Protein AF-A0A821N586-F1 (afdb_monomer)

Foldseek 3Di:
DPPVVVVVVVVVVVVVVVVVVPDDDDDDDDDPDPDPDDDDDPVVVVVVVVVVPPPVCAAPPDDLDDPVRSCLVCVLLVHRPDHDHDQDDCVVQNQFQQSQCVRFAPPDQDWDWDQDPVGWIWGKTFRDGADADQDKDFDAGQSIWIWTCGDPVPDHTDIGGLDNRSTSQWIHHSGWHTAGNVRPDTRHGD

Nearest PDB structures (foldseek):
  7u4t-assembly1_W  TM=7.627E-01  e=5.023E-04  Homo sapiens
  6r82-assembly1_A  TM=7.716E-01  e=2.692E-03  Drosophila melanogaster
  6r82-assembly2_B  TM=6.672E-01  e=3.422E-03  Drosophila melanogaster
  7fde-assembly1_P  TM=5.903E-01  e=3.766E-02  Saccharomyces cerevisiae S288C

Sequence (190 aa):
KDIKNLNEKLNQIQIDLNVHKSHAKMILPPIKMVIPPIKFNSQIQTSFEHDIHIEKEYFPNGTLLCHEHQIKLNEFYGKRNQKWRLAYKATRDGFSSTDFYRCCDSKGPTLTVIQSSSGHLFGGFSLTNWKSHDNWQWLTDKDAFLFTLINPHKILPTKYQINAKGQNAIGCKANMGPTFGLWDICVYSN

Solvent-accessible surface area (backbone atoms only — not comparable to full-atom values): 11397 Å² total; per-residue (Å²): 135,60,68,66,58,50,53,52,53,53,51,51,53,55,49,55,61,56,62,63,70,65,85,72,96,70,91,73,79,87,79,83,80,81,76,77,88,78,86,73,57,72,75,58,50,56,58,58,54,64,74,67,69,72,75,74,71,54,49,53,97,52,86,88,60,55,65,69,54,52,54,52,54,16,54,74,73,71,37,80,84,67,82,66,77,73,63,73,47,50,96,80,62,43,62,36,15,56,40,46,44,78,43,41,47,74,54,45,63,44,78,48,80,44,72,48,98,86,69,31,30,33,41,40,38,33,62,56,56,48,53,76,28,96,55,84,41,70,38,69,27,62,78,24,27,35,37,40,60,38,52,98,80,71,56,70,68,44,77,42,73,58,46,95,76,3,68,43,24,34,43,32,24,42,76,39,28,70,24,33,40,81,66,77,40,68,41,71,42,113

Organism: NCBI:txid392032

Mean predicted aligned error: 13.86 Å

InterPro domains:
  IPR006571 TLDc domain [PF07534] (66-182)
  IPR006571 TLDc domain [PS51886] (63-190)

Structure (mmCIF, N/CA/C/O backbone):
data_AF-A0A821N586-F1
#
_entry.id   AF-A0A821N586-F1
#
loop_
_atom_site.group_PDB
_atom_site.id
_atom_site.type_symbol
_atom_site.label_atom_id
_atom_site.label_alt_id
_atom_site.label_comp_id
_atom_site.label_asym_id
_atom_site.label_entity_id
_atom_site.label_seq_id
_atom_site.pdbx_PDB_ins_code
_atom_site.Cartn_x
_atom_site.Cartn_y
_atom_site.Cartn_z
_atom_site.occupancy
_atom_site.B_iso_or_equiv
_atom_site.auth_seq_id
_atom_site.auth_comp_id
_atom_site.auth_asym_id
_atom_site.auth_atom_id
_atom_site.pdbx_PDB_model_num
ATOM 1 N N . LYS A 1 1 ? -37.973 34.811 12.748 1.00 53.66 1 LYS A N 1
ATOM 2 C CA . LYS A 1 1 ? -37.050 35.802 13.363 1.00 53.66 1 LYS A CA 1
ATOM 3 C C . L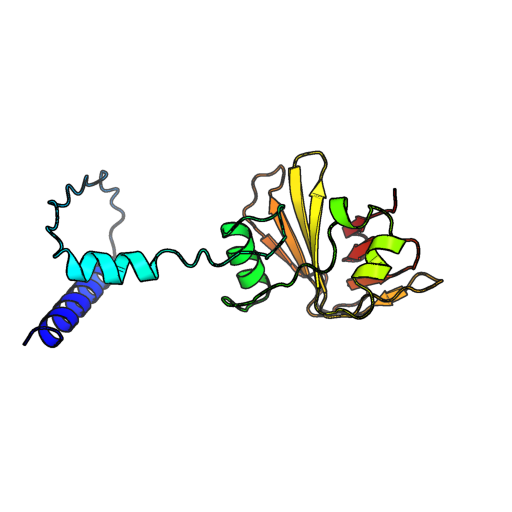YS A 1 1 ? -35.867 35.090 14.051 1.00 53.66 1 LYS A C 1
ATOM 5 O O . LYS A 1 1 ? -35.223 35.668 14.915 1.00 53.66 1 LYS A O 1
ATOM 10 N N . ASP A 1 2 ? -35.509 33.871 13.618 1.00 57.56 2 ASP A N 1
ATOM 11 C CA . ASP A 1 2 ? -34.922 32.885 14.546 1.00 57.56 2 ASP A CA 1
ATOM 12 C C . ASP A 1 2 ? -33.507 32.409 14.197 1.00 57.56 2 ASP A C 1
ATOM 14 O O . ASP A 1 2 ? -32.820 31.868 15.054 1.00 57.56 2 ASP A O 1
ATOM 18 N N . ILE A 1 3 ? -33.008 32.679 12.986 1.00 45.66 3 ILE A N 1
ATOM 19 C CA . ILE A 1 3 ? -31.631 32.303 12.603 1.00 45.66 3 ILE A CA 1
ATOM 20 C C . ILE A 1 3 ? -30.599 33.237 13.258 1.00 45.66 3 ILE A C 1
ATOM 22 O O . ILE A 1 3 ? -29.523 32.803 13.661 1.00 45.66 3 ILE A O 1
ATOM 26 N N . LYS A 1 4 ? -30.942 34.521 13.433 1.00 53.66 4 LYS A N 1
ATOM 27 C CA . LYS A 1 4 ? -30.046 35.511 14.051 1.00 53.66 4 LYS A CA 1
ATOM 28 C C . LYS A 1 4 ? -29.803 35.216 15.540 1.00 53.66 4 LYS A C 1
ATOM 30 O O . LYS A 1 4 ? -28.665 35.255 15.987 1.00 53.66 4 LYS A O 1
ATOM 35 N N . ASN A 1 5 ? -30.855 34.804 16.252 1.00 51.19 5 ASN A N 1
ATOM 36 C CA . ASN A 1 5 ? -30.803 34.424 17.668 1.00 51.19 5 ASN A CA 1
ATOM 37 C C . ASN A 1 5 ? -30.008 33.119 17.888 1.00 51.19 5 ASN A C 1
ATOM 39 O O . ASN A 1 5 ? -29.293 32.977 18.876 1.00 51.19 5 ASN A O 1
ATOM 43 N N . LEU A 1 6 ? -30.075 32.171 16.943 1.00 52.41 6 LEU A N 1
ATOM 44 C CA . LEU A 1 6 ? -29.292 30.935 17.021 1.00 52.41 6 LEU A CA 1
ATOM 45 C C . LEU A 1 6 ? -27.790 31.196 16.827 1.00 52.41 6 LEU A C 1
ATOM 47 O O . LEU A 1 6 ? -26.977 30.658 17.574 1.00 52.41 6 LEU A O 1
ATOM 51 N N . ASN A 1 7 ? -27.428 32.065 15.880 1.00 53.56 7 ASN A N 1
ATOM 52 C CA . ASN A 1 7 ? -26.030 32.436 15.648 1.00 53.56 7 ASN A CA 1
ATOM 53 C C . ASN A 1 7 ? -25.440 33.249 16.811 1.00 53.56 7 ASN A C 1
ATOM 55 O O . ASN A 1 7 ? -24.283 33.040 17.167 1.00 53.56 7 ASN A O 1
ATOM 59 N N . GLU A 1 8 ? -26.226 34.118 17.453 1.00 59.72 8 GLU A N 1
ATOM 60 C CA . GLU A 1 8 ? -25.801 34.816 18.676 1.00 59.72 8 GLU A CA 1
ATOM 61 C C . GLU A 1 8 ? -25.587 33.842 19.843 1.00 59.72 8 GLU A C 1
ATOM 63 O O . GLU A 1 8 ? -24.555 33.907 20.510 1.00 59.72 8 GLU A O 1
ATOM 68 N N . LYS A 1 9 ? -26.490 32.871 20.040 1.00 64.12 9 LYS A N 1
ATOM 69 C CA . LYS A 1 9 ? -26.330 31.838 21.078 1.00 64.12 9 LYS A CA 1
ATOM 70 C C . LYS A 1 9 ? -25.133 30.919 20.830 1.00 64.12 9 LYS A C 1
ATOM 72 O O . LYS A 1 9 ? -24.427 30.587 21.777 1.00 64.12 9 LYS A O 1
ATOM 77 N N . LEU A 1 10 ? -24.875 30.529 19.580 1.00 57.66 10 LEU A N 1
ATOM 78 C CA . LEU A 1 10 ? -23.713 29.704 19.227 1.00 57.66 10 LEU A CA 1
ATOM 79 C C . LEU A 1 10 ? -22.394 30.459 19.432 1.00 57.66 10 LEU A C 1
ATOM 81 O O . LEU A 1 10 ? -21.447 29.890 19.972 1.00 57.66 10 LEU A O 1
ATOM 85 N N . ASN A 1 11 ? -22.347 31.747 19.079 1.00 49.16 11 ASN A N 1
ATOM 86 C CA . ASN A 1 11 ? -21.169 32.576 19.326 1.00 49.16 11 ASN A CA 1
ATOM 87 C C . ASN A 1 11 ? -20.915 32.781 20.825 1.00 49.16 11 ASN A C 1
ATOM 89 O O . ASN A 1 11 ? -19.763 32.715 21.247 1.00 49.16 11 ASN A O 1
ATOM 93 N N . GLN A 1 12 ? -21.965 32.949 21.637 1.00 52.38 12 GLN A N 1
ATOM 94 C CA . GLN A 1 12 ? -21.822 33.067 23.090 1.00 52.38 12 GLN A CA 1
ATOM 95 C C . GLN A 1 12 ? -21.246 31.785 23.715 1.00 52.38 12 GLN A C 1
ATOM 97 O O . GLN A 1 12 ? -20.290 31.852 24.482 1.00 52.38 12 GLN A O 1
ATOM 102 N N . ILE A 1 13 ? -21.739 30.611 23.303 1.00 50.38 13 ILE A N 1
ATOM 103 C CA . ILE A 1 13 ? -21.221 29.309 23.760 1.00 50.38 13 ILE A CA 1
ATOM 104 C C . ILE A 1 13 ? -19.746 29.124 23.364 1.00 50.38 13 ILE A C 1
ATOM 106 O O . ILE A 1 13 ? -18.940 28.626 24.151 1.00 50.38 13 ILE A O 1
ATOM 110 N N . GLN A 1 14 ? -19.365 29.541 22.152 1.00 41.47 14 GLN A N 1
ATOM 111 C CA . GLN A 1 14 ? -17.984 29.438 21.675 1.00 41.47 14 GLN A CA 1
ATOM 112 C C . GLN A 1 14 ? -17.030 30.365 22.452 1.00 41.47 14 GLN A C 1
ATOM 114 O O . GLN A 1 14 ? -15.880 29.990 22.700 1.00 41.47 14 GLN A O 1
ATOM 119 N N . ILE A 1 15 ? -17.494 31.557 22.845 1.00 49.50 15 ILE A N 1
ATOM 120 C CA . ILE A 1 15 ? -16.740 32.499 23.684 1.00 49.50 15 ILE A CA 1
ATOM 121 C C . ILE A 1 15 ? -16.534 31.904 25.083 1.00 49.50 15 ILE A C 1
ATOM 123 O O . ILE A 1 15 ? -15.394 31.843 25.541 1.00 49.50 15 ILE A O 1
ATOM 127 N N . ASP A 1 16 ? -17.582 31.364 25.708 1.00 47.03 16 ASP A N 1
ATOM 128 C CA . ASP A 1 16 ? -17.505 30.783 27.056 1.00 47.03 16 ASP A CA 1
ATOM 129 C C . ASP A 1 16 ? -16.562 29.561 27.111 1.00 47.03 16 ASP A C 1
ATOM 131 O O . ASP A 1 16 ? -15.771 29.407 28.048 1.00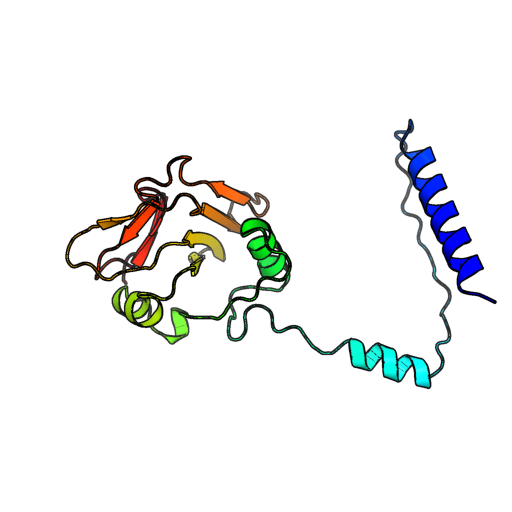 47.03 16 ASP A O 1
ATOM 135 N N . LEU A 1 17 ? -16.548 28.731 26.058 1.00 49.91 17 LEU A N 1
ATOM 136 C CA . LEU A 1 17 ? -15.609 27.608 25.914 1.00 49.91 17 LEU A CA 1
ATOM 137 C C . LEU A 1 17 ? -14.146 28.052 25.755 1.00 49.91 17 LEU A C 1
ATOM 139 O O . LEU A 1 17 ? -13.234 27.325 26.154 1.00 49.91 17 LEU A O 1
ATOM 143 N N . ASN A 1 18 ? -13.905 29.221 25.159 1.00 42.03 18 ASN A N 1
ATOM 144 C CA . ASN A 1 18 ? -12.558 29.761 24.985 1.00 42.03 18 ASN A CA 1
ATOM 145 C C . ASN A 1 18 ? -12.060 30.489 26.242 1.00 42.03 18 ASN A C 1
ATOM 147 O O . ASN A 1 18 ? -10.875 30.383 26.557 1.00 42.03 18 ASN A O 1
ATOM 151 N N . VAL A 1 19 ? -12.949 31.143 26.999 1.00 49.56 19 VAL A N 1
ATOM 152 C CA . VAL A 1 19 ? -12.622 31.744 28.306 1.00 49.56 19 VAL A CA 1
ATOM 153 C C . VAL A 1 19 ? -12.201 30.661 29.310 1.00 49.56 19 VAL A C 1
ATOM 155 O O . VAL A 1 19 ? -11.228 30.844 30.038 1.00 49.56 19 VAL A O 1
ATOM 158 N N . HIS A 1 20 ? -12.829 29.481 29.271 1.00 48.56 20 HIS A N 1
ATOM 159 C CA . HIS A 1 20 ? -12.487 28.360 30.156 1.00 48.56 20 HIS A CA 1
ATO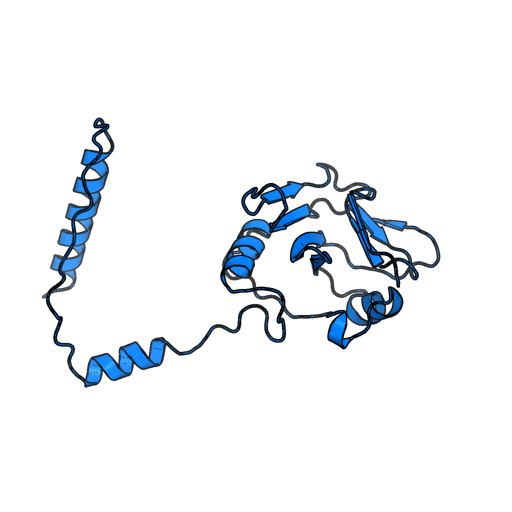M 160 C C . HIS A 1 20 ? -11.164 27.632 29.844 1.00 48.56 20 HIS A C 1
ATOM 162 O O . HIS A 1 20 ? -10.732 26.800 30.642 1.00 48.56 20 HIS A O 1
ATOM 168 N N . LYS A 1 21 ? -10.488 27.920 28.721 1.00 46.03 21 LYS A N 1
ATOM 169 C CA . LYS A 1 21 ? -9.206 27.269 28.370 1.00 46.03 21 LYS A CA 1
ATOM 170 C C . LYS A 1 21 ? -7.979 27.901 29.030 1.00 46.03 21 LYS A C 1
ATOM 172 O O . LYS A 1 21 ? -6.901 27.309 28.987 1.00 46.03 21 LYS A O 1
ATOM 177 N N . SER A 1 22 ? -8.129 29.059 29.667 1.00 45.16 22 SER A N 1
ATOM 178 C CA . SER A 1 22 ? -7.070 29.687 30.453 1.00 45.16 22 SER A CA 1
ATOM 179 C C . SER A 1 22 ? -7.284 29.357 31.931 1.00 45.16 22 SER A C 1
ATOM 181 O O . SER A 1 22 ?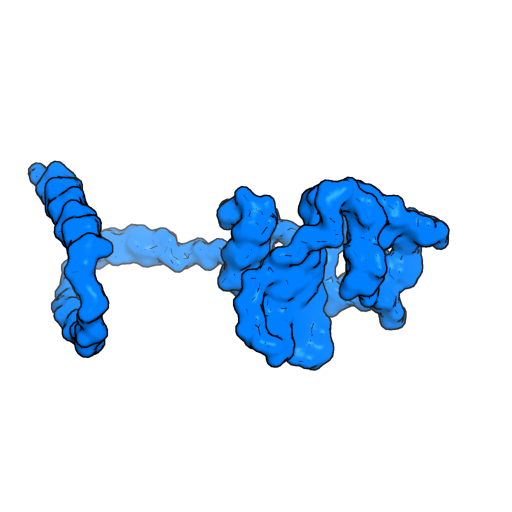 -8.115 29.967 32.589 1.00 45.16 22 SER A O 1
ATOM 183 N N . HIS A 1 23 ? -6.512 28.392 32.438 1.00 45.38 23 HIS A N 1
ATOM 184 C CA . HIS A 1 23 ? -6.379 28.039 33.860 1.00 45.38 23 HIS A CA 1
ATOM 185 C C . HIS A 1 23 ? -7.578 27.340 34.534 1.00 45.38 23 HIS A C 1
ATOM 187 O O . HIS A 1 23 ? -8.323 27.960 35.279 1.00 45.38 23 HIS A O 1
ATOM 193 N N . ALA A 1 24 ? -7.678 26.010 34.398 1.00 34.25 24 ALA A N 1
ATOM 194 C CA . ALA A 1 24 ? -8.125 25.125 35.488 1.00 34.25 24 ALA A CA 1
ATOM 195 C C . ALA A 1 24 ? -7.920 23.642 35.126 1.00 34.25 24 ALA A C 1
ATOM 197 O O . ALA A 1 24 ? -8.628 23.078 34.295 1.00 34.25 24 ALA A O 1
ATOM 198 N N . LYS A 1 25 ? -6.975 22.974 35.801 1.00 46.56 25 LYS A N 1
ATOM 199 C CA . LYS A 1 25 ? -7.020 21.516 35.989 1.00 46.56 25 LYS A CA 1
ATOM 200 C C . LYS A 1 25 ? -8.131 21.243 37.002 1.00 46.56 25 LYS A C 1
ATOM 202 O O . LYS A 1 25 ? -7.943 21.514 38.182 1.00 46.56 25 LYS A O 1
ATOM 207 N N . MET A 1 26 ? -9.263 20.703 36.562 1.00 31.84 26 MET A N 1
ATOM 208 C CA . MET A 1 26 ? -10.269 20.153 37.468 1.00 31.84 26 MET A CA 1
ATOM 209 C C . MET A 1 26 ? -10.957 18.967 36.795 1.00 31.84 26 MET A C 1
ATOM 211 O O . MET A 1 26 ? -11.587 19.105 35.750 1.00 31.84 26 MET A O 1
ATOM 215 N N . ILE A 1 27 ? -10.776 17.782 37.376 1.00 40.28 27 ILE A N 1
ATOM 216 C CA . ILE A 1 27 ? -11.489 16.567 36.984 1.00 40.28 27 ILE A CA 1
ATOM 217 C C . ILE A 1 27 ? -12.949 16.776 37.397 1.00 40.28 27 ILE A C 1
ATOM 219 O O . ILE A 1 27 ? -13.257 16.780 38.586 1.00 40.28 27 ILE A O 1
ATOM 223 N N . LEU A 1 28 ? -13.837 16.997 36.428 1.00 31.31 28 LEU A N 1
ATOM 224 C CA . LEU A 1 28 ? -15.281 17.000 36.660 1.00 31.31 28 LEU A CA 1
ATOM 225 C C . LEU A 1 28 ? -15.805 15.552 36.611 1.00 31.31 28 LEU A C 1
ATOM 227 O O . LEU A 1 28 ? -15.393 14.798 35.724 1.00 31.31 28 LEU A O 1
ATOM 231 N N . PRO A 1 29 ? -16.709 15.137 37.519 1.00 29.89 29 PRO A N 1
ATOM 232 C CA . PRO A 1 29 ? -17.393 13.854 37.394 1.00 29.89 29 PRO A CA 1
ATOM 233 C C . PRO A 1 29 ? -18.312 13.851 36.156 1.00 29.89 29 PRO A C 1
ATOM 235 O O . PRO A 1 29 ? -18.745 14.916 35.706 1.00 29.89 29 PRO A O 1
ATOM 238 N N . PRO A 1 30 ? -18.629 12.674 35.584 1.00 32.53 30 PRO A N 1
ATOM 239 C CA . PRO A 1 30 ? -19.419 12.583 34.362 1.00 32.53 30 PRO A CA 1
ATOM 240 C C . PRO A 1 30 ? -20.837 13.117 34.593 1.00 32.53 30 PRO A C 1
ATOM 242 O O . PRO A 1 30 ? -21.639 12.521 35.313 1.00 32.53 30 PRO A O 1
ATOM 245 N N . ILE A 1 31 ? -21.158 14.241 33.953 1.00 33.00 31 ILE A N 1
ATOM 246 C CA . ILE A 1 31 ? -22.518 14.774 33.891 1.00 33.00 31 ILE A CA 1
ATOM 247 C C . ILE A 1 31 ? -23.347 13.815 33.026 1.00 33.00 31 ILE A C 1
ATOM 249 O O . ILE A 1 31 ? -23.162 13.743 31.811 1.00 33.00 31 ILE A O 1
ATOM 253 N N . LYS A 1 32 ? -24.284 13.076 33.634 1.00 32.41 32 LYS A N 1
ATOM 254 C CA . LYS A 1 32 ? -25.358 12.407 32.886 1.00 32.41 32 LYS A CA 1
ATOM 255 C C . LYS A 1 32 ? -26.321 13.478 32.374 1.00 32.41 32 LYS A C 1
ATOM 257 O O . LYS A 1 32 ? -27.187 13.937 33.112 1.00 32.41 32 LYS A O 1
ATOM 262 N N . MET A 1 33 ? -26.177 13.878 31.113 1.00 33.81 33 MET A N 1
ATOM 263 C CA . MET A 1 33 ? -27.197 14.674 30.432 1.00 33.81 33 MET A CA 1
ATOM 264 C C . MET A 1 33 ? -28.400 13.783 30.112 1.00 33.81 33 MET A C 1
ATOM 266 O O . MET A 1 33 ? -28.346 12.961 29.200 1.00 33.81 33 MET A O 1
ATOM 270 N N . VAL A 1 34 ? -29.493 13.944 30.856 1.00 36.38 34 VAL A N 1
ATOM 271 C CA . VAL A 1 34 ? -30.807 13.439 30.441 1.00 36.38 34 VAL A CA 1
ATOM 272 C C . VAL A 1 34 ? -31.402 14.484 29.501 1.00 36.38 34 VAL A C 1
ATOM 274 O O . VAL A 1 34 ? -31.889 15.522 29.942 1.00 36.38 34 VAL A O 1
ATOM 277 N N . ILE A 1 35 ? -31.303 14.241 28.195 1.00 37.78 35 ILE A N 1
ATOM 278 C CA . ILE A 1 35 ? -31.927 15.090 27.174 1.00 37.78 35 ILE A CA 1
ATOM 279 C C . ILE A 1 35 ? -33.426 14.733 27.140 1.00 37.78 35 ILE A C 1
ATOM 281 O O . ILE A 1 35 ? -33.746 13.559 26.943 1.00 37.78 35 ILE A O 1
ATOM 285 N N . PRO A 1 36 ? -34.362 15.680 27.350 1.00 32.84 36 PRO A N 1
ATOM 286 C CA . PRO A 1 36 ? -35.791 15.394 27.238 1.00 32.84 36 PRO A CA 1
ATOM 287 C C . PRO A 1 36 ? -36.159 15.013 25.791 1.00 32.84 36 PRO A C 1
ATOM 289 O O . PRO A 1 36 ? -35.541 15.524 24.853 1.00 32.84 36 PRO A O 1
ATOM 292 N N . PRO A 1 37 ? -37.159 14.136 25.578 1.00 34.78 37 PRO A N 1
ATOM 293 C CA . PRO A 1 37 ? -37.526 13.679 24.244 1.00 34.78 37 PRO A CA 1
ATOM 294 C C . PRO A 1 37 ? -38.039 14.852 23.406 1.00 34.78 37 PRO A C 1
ATOM 296 O O . PRO A 1 37 ? -39.096 15.427 23.677 1.00 34.78 37 PRO A O 1
ATOM 299 N N . ILE A 1 38 ? -37.278 15.205 22.374 1.00 43.84 38 ILE A N 1
ATOM 300 C CA . ILE A 1 38 ? -37.685 16.189 21.376 1.00 43.84 38 ILE A CA 1
ATOM 301 C C . ILE A 1 38 ? -38.777 15.528 20.529 1.00 43.84 38 ILE A C 1
ATOM 303 O O . ILE A 1 38 ? -38.514 14.566 19.810 1.00 43.84 38 ILE A O 1
ATOM 307 N N . LYS A 1 39 ? -40.019 16.017 20.617 1.00 43.97 39 LYS A N 1
ATOM 308 C CA . LYS A 1 39 ? -41.091 15.596 19.706 1.00 43.97 39 LYS A CA 1
ATOM 309 C C . LYS A 1 39 ? -40.838 16.225 18.336 1.00 43.97 39 LYS A C 1
ATOM 311 O O . LYS A 1 39 ? -41.124 17.404 18.138 1.00 43.97 39 LYS A O 1
ATOM 316 N N . PHE A 1 40 ? -40.280 15.449 17.413 1.00 42.25 40 PHE A N 1
ATOM 317 C CA . PHE A 1 40 ? -40.120 15.858 16.021 1.00 42.25 40 PHE A CA 1
ATOM 318 C C . PHE A 1 40 ? -41.427 15.668 15.243 1.00 42.25 40 PHE A C 1
ATOM 320 O O . PHE A 1 40 ? -42.159 14.701 15.437 1.00 42.25 40 PHE A O 1
ATOM 327 N N . ASN A 1 41 ? -41.728 16.635 14.377 1.00 44.66 41 ASN A N 1
ATOM 328 C CA . ASN A 1 41 ? -42.853 16.578 13.450 1.00 44.66 41 ASN A CA 1
ATOM 329 C C . ASN A 1 41 ? -42.579 15.504 12.379 1.00 44.66 41 ASN A C 1
ATOM 331 O O . ASN A 1 41 ? -41.486 15.483 11.807 1.00 44.66 41 ASN A O 1
ATOM 335 N N . SER A 1 42 ? -43.560 14.648 12.080 1.00 51.38 42 SER A N 1
ATOM 336 C CA . SER A 1 42 ? -43.400 13.464 11.217 1.00 51.38 42 SER A CA 1
ATOM 337 C C . SER A 1 42 ? -42.936 13.788 9.792 1.00 51.38 42 SER A C 1
ATOM 339 O O . SER A 1 42 ? -42.243 12.985 9.179 1.00 51.38 42 SER A O 1
ATOM 341 N N . GLN A 1 43 ? -43.235 14.989 9.285 1.00 46.00 43 GLN A N 1
ATOM 342 C CA . GLN A 1 43 ? -42.774 15.450 7.967 1.00 46.00 43 GLN A CA 1
ATOM 343 C C . GLN A 1 43 ? -41.286 15.840 7.935 1.00 46.00 43 GLN A C 1
ATOM 345 O O . GLN A 1 43 ? -40.628 15.678 6.911 1.00 46.00 43 GLN A O 1
ATOM 350 N N . ILE A 1 44 ? -40.739 16.332 9.053 1.00 46.12 44 ILE A N 1
ATOM 351 C CA . ILE A 1 44 ? -39.307 16.665 9.165 1.00 46.12 44 ILE A CA 1
ATOM 352 C C . ILE A 1 44 ? -38.499 15.395 9.446 1.00 46.12 44 ILE A C 1
ATOM 354 O O . ILE A 1 44 ? -37.369 15.265 8.977 1.00 46.12 44 ILE A O 1
ATOM 358 N N . GLN A 1 45 ? -39.101 14.428 10.144 1.00 44.56 45 GLN A N 1
ATOM 359 C CA . GLN A 1 45 ? -38.511 13.115 10.376 1.00 44.56 45 GLN A CA 1
ATOM 360 C C . GLN A 1 45 ? -38.272 12.364 9.056 1.00 44.56 45 GLN A C 1
ATOM 362 O O . GLN A 1 45 ? -37.176 11.862 8.840 1.00 44.56 45 GLN A O 1
ATOM 367 N N . THR A 1 46 ? -39.215 12.412 8.108 1.00 41.53 46 THR A N 1
ATOM 368 C CA . THR A 1 46 ? -39.032 11.793 6.784 1.00 41.53 46 THR A CA 1
ATOM 369 C C . THR A 1 46 ? -37.940 12.443 5.935 1.00 41.53 46 THR A C 1
ATOM 371 O O . THR A 1 46 ? -37.282 11.735 5.177 1.00 41.53 46 THR A O 1
ATOM 374 N N . SER A 1 47 ? -37.711 13.758 6.060 1.00 43.34 47 SER A N 1
ATOM 375 C CA . SER A 1 47 ? -36.630 14.443 5.331 1.00 43.34 47 SER A CA 1
ATOM 376 C C . SER A 1 47 ? -35.257 14.252 5.977 1.00 43.34 47 SER A C 1
ATOM 378 O O . SER A 1 47 ? -34.264 14.190 5.267 1.00 43.34 47 SER A O 1
ATOM 380 N N . PHE A 1 48 ? -35.191 14.120 7.307 1.00 42.34 48 PHE A N 1
ATOM 381 C CA . PHE A 1 48 ? -33.932 13.867 8.017 1.00 42.34 48 PHE A CA 1
ATOM 382 C C . PHE A 1 48 ? -33.514 12.392 7.972 1.00 42.34 48 PHE A C 1
ATOM 384 O O . PHE A 1 48 ? -32.323 12.107 7.935 1.00 42.34 48 PHE A O 1
ATOM 391 N N . GLU A 1 49 ? -34.463 11.453 7.937 1.00 41.41 49 GLU A N 1
ATOM 392 C CA . GLU A 1 49 ? -34.165 10.022 7.788 1.00 41.41 49 GLU A CA 1
ATOM 393 C C . GLU A 1 49 ? -33.818 9.649 6.334 1.00 41.41 49 GLU A C 1
ATOM 395 O O . GLU A 1 49 ? -33.001 8.754 6.121 1.00 41.41 49 GLU A O 1
ATOM 400 N N . HIS A 1 50 ? -34.333 10.372 5.325 1.00 38.84 50 HIS A N 1
ATOM 401 C CA . HIS A 1 50 ? -33.911 10.170 3.927 1.00 38.84 50 HIS A CA 1
ATOM 402 C C . HIS A 1 50 ? -32.469 10.615 3.648 1.00 38.84 50 HIS A C 1
ATOM 404 O O . HIS A 1 50 ? -31.829 10.060 2.756 1.00 38.84 50 HIS A O 1
ATOM 410 N N . ASP A 1 51 ? -31.923 11.538 4.442 1.00 40.25 51 ASP A N 1
ATOM 411 C CA . ASP A 1 51 ? -30.515 11.943 4.349 1.00 40.25 51 ASP A CA 1
ATOM 412 C C . ASP A 1 51 ? -29.563 11.007 5.136 1.00 40.25 51 ASP A C 1
ATOM 414 O O . ASP A 1 51 ? -28.348 11.222 5.142 1.00 40.25 51 ASP A O 1
ATOM 418 N N . ILE A 1 52 ? -30.076 9.939 5.774 1.00 44.00 52 ILE A N 1
ATOM 419 C CA . ILE A 1 52 ? -29.313 9.038 6.667 1.00 44.00 52 ILE A CA 1
ATOM 420 C C . ILE A 1 52 ? -29.004 7.651 6.061 1.00 44.00 52 ILE A C 1
ATOM 422 O O . ILE A 1 52 ? -28.237 6.891 6.650 1.00 44.00 52 ILE A O 1
ATOM 426 N N . HIS A 1 53 ? -29.466 7.316 4.851 1.00 36.53 53 HIS A N 1
ATOM 427 C CA . HIS A 1 53 ? -29.204 5.995 4.240 1.00 36.53 53 HIS A CA 1
ATOM 428 C C . HIS A 1 53 ? -28.617 6.019 2.824 1.00 36.53 53 HIS A C 1
ATOM 430 O O . HIS A 1 53 ? -28.833 5.105 2.033 1.00 36.53 53 HIS A O 1
ATOM 436 N N . ILE A 1 54 ? -27.749 6.987 2.527 1.00 41.91 54 ILE A N 1
ATOM 437 C CA . ILE A 1 54 ? -26.616 6.652 1.660 1.00 41.91 54 ILE A CA 1
ATOM 438 C C . ILE A 1 54 ? -25.514 6.196 2.605 1.00 41.91 54 ILE A C 1
ATOM 440 O O . ILE A 1 54 ? -24.701 7.013 3.043 1.00 41.91 54 ILE A O 1
ATOM 444 N N . GLU A 1 55 ? -25.485 4.903 2.951 1.00 49.09 55 GLU A N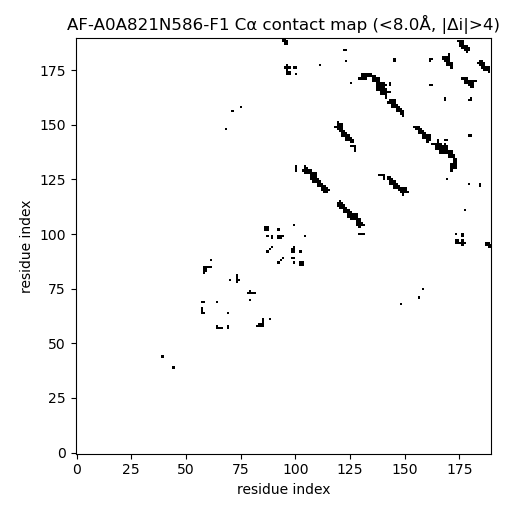 1
ATOM 445 C CA . GLU A 1 55 ? -24.219 4.310 3.379 1.00 49.09 55 GLU A CA 1
ATOM 446 C C . GLU A 1 55 ? -23.219 4.671 2.283 1.00 49.09 55 GLU A C 1
ATOM 448 O O . GLU A 1 55 ? -23.297 4.192 1.150 1.00 49.09 55 GLU A O 1
ATOM 453 N N . LYS A 1 56 ? -22.326 5.622 2.570 1.00 54.72 56 LYS A N 1
ATOM 454 C CA . LYS A 1 56 ? -21.189 5.864 1.696 1.00 54.72 56 LYS A CA 1
ATOM 455 C C . LYS A 1 56 ? -20.445 4.545 1.691 1.00 54.72 56 LYS A C 1
ATOM 457 O O . LYS A 1 56 ? -19.801 4.228 2.678 1.00 54.72 56 LYS A O 1
ATOM 462 N N . GLU A 1 57 ? -20.562 3.784 0.611 1.00 67.88 57 GLU A N 1
ATOM 463 C CA . GLU A 1 57 ? -19.820 2.543 0.462 1.00 67.88 57 GLU A CA 1
ATOM 464 C C . GLU A 1 57 ? -18.325 2.888 0.577 1.00 67.88 57 GLU A C 1
ATOM 466 O O . GLU A 1 57 ? -17.739 3.561 -0.281 1.00 67.88 57 GLU A O 1
ATOM 471 N N . TYR A 1 58 ? -17.737 2.544 1.722 1.00 76.62 58 TYR A N 1
ATOM 472 C CA . TYR A 1 58 ? -16.340 2.809 2.030 1.00 76.62 58 TYR A CA 1
ATOM 473 C C . TYR A 1 58 ? -15.522 1.679 1.418 1.00 76.62 58 TYR A C 1
ATOM 475 O O . TYR A 1 58 ? -15.788 0.517 1.699 1.00 76.62 58 TYR A O 1
ATOM 483 N N . PHE A 1 59 ? -14.554 2.017 0.564 1.00 83.94 59 PHE A N 1
ATOM 484 C CA . PHE A 1 59 ? -13.852 1.055 -0.296 1.00 83.94 59 PHE A CA 1
ATOM 485 C C . PHE A 1 59 ? -14.811 0.081 -1.005 1.00 83.94 59 PHE A C 1
ATOM 487 O O . PHE A 1 59 ? -14.864 -1.093 -0.640 1.00 83.94 59 PHE A O 1
ATOM 494 N N . PRO A 1 60 ? -15.541 0.526 -2.041 1.00 84.69 60 PRO A N 1
ATOM 495 C CA . PRO A 1 60 ? -16.550 -0.306 -2.682 1.00 84.69 60 PRO A CA 1
ATOM 496 C C . PRO A 1 60 ? -15.970 -1.636 -3.174 1.00 84.69 60 PRO A C 1
ATOM 498 O O . PRO A 1 60 ? -14.894 -1.667 -3.784 1.00 84.69 60 PRO A O 1
ATOM 501 N N . ASN A 1 61 ? -16.692 -2.730 -2.915 1.00 84.75 61 ASN A N 1
ATOM 502 C CA . ASN A 1 61 ? -16.273 -4.130 -3.128 1.00 84.75 61 ASN A CA 1
ATOM 503 C C . ASN A 1 61 ? -15.092 -4.631 -2.261 1.00 84.75 61 ASN A C 1
ATOM 505 O O . ASN A 1 61 ? -14.655 -5.783 -2.389 1.00 84.75 61 ASN A O 1
ATOM 509 N N . GLY A 1 62 ? -14.547 -3.790 -1.383 1.00 84.44 62 GLY A N 1
ATOM 510 C CA . GLY A 1 62 ? -13.546 -4.155 -0.389 1.00 84.44 62 GLY A CA 1
ATOM 511 C C . GLY A 1 62 ? -14.204 -4.744 0.857 1.00 84.44 62 GLY A C 1
ATOM 512 O O . GLY A 1 62 ? -15.205 -4.237 1.336 1.00 84.44 62 GLY A O 1
ATOM 513 N N . THR A 1 63 ? -13.632 -5.818 1.404 1.00 89.38 63 THR A N 1
ATOM 514 C CA . THR A 1 63 ? -14.143 -6.448 2.644 1.00 89.38 63 THR A CA 1
ATO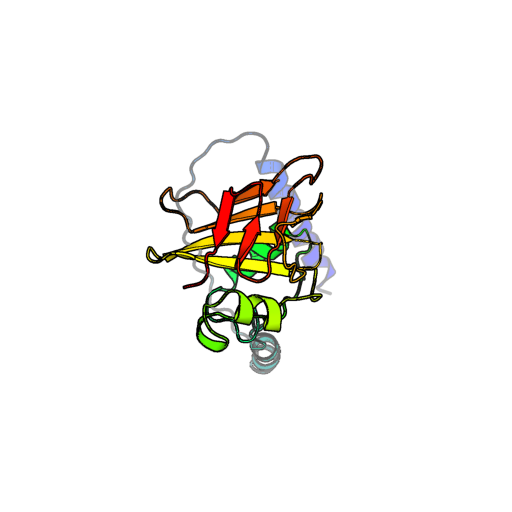M 515 C C . THR A 1 63 ? -13.143 -6.394 3.795 1.00 89.38 63 THR A C 1
ATOM 517 O O . THR A 1 63 ? -13.432 -6.883 4.878 1.00 89.38 63 THR A O 1
ATOM 520 N N . LEU A 1 64 ? -11.940 -5.865 3.553 1.00 93.00 64 LEU A N 1
ATOM 521 C CA . LEU A 1 64 ? -10.850 -5.865 4.531 1.00 93.00 64 LEU A CA 1
ATOM 522 C C . LEU A 1 64 ? -10.869 -4.629 5.442 1.00 93.00 64 LEU A C 1
ATOM 524 O O . LEU A 1 64 ? -10.376 -4.667 6.565 1.00 93.00 64 LEU A O 1
ATOM 528 N N . LEU A 1 65 ? -11.394 -3.512 4.939 1.00 93.38 65 LEU A N 1
ATOM 529 C CA . LEU A 1 65 ? -11.293 -2.203 5.572 1.00 93.38 65 LEU A CA 1
ATOM 530 C C . LEU A 1 65 ? -12.675 -1.712 5.992 1.00 93.38 65 LEU A C 1
ATOM 532 O O . LEU A 1 65 ? -13.633 -1.860 5.242 1.00 93.38 65 LEU A O 1
ATOM 536 N N . CYS A 1 66 ? -12.759 -1.090 7.166 1.00 91.69 66 CYS A N 1
ATOM 537 C CA . CYS A 1 66 ? -13.963 -0.428 7.649 1.00 91.69 66 CYS A CA 1
ATOM 538 C C . CYS A 1 66 ? -13.900 1.089 7.395 1.00 91.69 66 CYS A C 1
ATOM 540 O O . CYS A 1 66 ? -12.895 1.628 6.914 1.00 91.69 66 CYS A O 1
ATOM 542 N N . HIS A 1 67 ? -14.970 1.793 7.772 1.00 90.62 67 HIS A N 1
ATOM 543 C CA . HIS A 1 67 ? -15.066 3.246 7.650 1.00 90.62 67 HIS A CA 1
ATOM 544 C C . HIS A 1 67 ? -13.898 3.992 8.325 1.00 90.62 67 HIS A C 1
ATOM 546 O O . HIS A 1 67 ? -13.305 4.891 7.724 1.00 90.62 67 HIS A O 1
ATOM 552 N N . GLU A 1 68 ? -13.516 3.588 9.540 1.00 92.75 68 GLU A N 1
ATOM 553 C CA . GLU A 1 68 ? -12.433 4.225 10.304 1.00 92.75 68 GLU A CA 1
ATOM 554 C C . GLU A 1 68 ? -11.080 4.107 9.594 1.00 92.75 68 GLU A C 1
ATOM 556 O O . GLU A 1 68 ? -10.315 5.076 9.528 1.00 92.75 68 GLU A O 1
ATOM 561 N N . HIS A 1 69 ? -10.809 2.950 8.980 1.00 95.44 69 HIS A N 1
ATOM 562 C CA . HIS A 1 69 ? -9.616 2.761 8.161 1.00 95.44 69 HIS A CA 1
ATOM 563 C C . HIS A 1 69 ? -9.605 3.720 6.966 1.00 95.44 69 HIS A C 1
ATOM 565 O O . HIS A 1 69 ? -8.562 4.302 6.672 1.00 95.44 69 HIS A O 1
ATOM 571 N N . GLN A 1 70 ? -10.745 3.953 6.302 1.00 94.19 70 GLN A N 1
ATOM 572 C CA . GLN A 1 70 ? -10.808 4.917 5.198 1.00 94.19 70 GLN A CA 1
ATOM 573 C C . GLN A 1 70 ? -10.492 6.341 5.656 1.00 94.19 70 GLN A C 1
ATOM 575 O O . GLN A 1 70 ? -9.747 7.041 4.971 1.00 94.19 70 GLN A O 1
ATOM 580 N N . ILE A 1 71 ? -11.018 6.768 6.808 1.00 94.31 71 ILE A N 1
ATOM 581 C CA . ILE A 1 71 ? -10.714 8.093 7.367 1.00 94.31 71 ILE A CA 1
ATOM 582 C C . ILE A 1 71 ? -9.201 8.249 7.547 1.00 94.31 71 ILE A C 1
ATOM 584 O O . ILE A 1 71 ? -8.629 9.243 7.095 1.00 94.31 71 ILE A O 1
ATOM 588 N N . LYS A 1 72 ? -8.542 7.250 8.146 1.00 96.88 72 LYS A N 1
ATOM 589 C CA . LYS A 1 72 ? -7.099 7.299 8.410 1.00 96.88 72 LYS A CA 1
ATOM 590 C C . LYS A 1 72 ? -6.250 7.237 7.148 1.00 96.88 72 LYS A C 1
ATOM 592 O O . LYS A 1 72 ? -5.315 8.018 7.003 1.00 96.88 72 LYS A O 1
ATOM 597 N N . LEU A 1 73 ? -6.603 6.384 6.195 1.00 97.25 73 LEU A N 1
ATOM 598 C CA . LEU A 1 73 ? -5.891 6.299 4.919 1.00 97.25 73 LEU A CA 1
ATOM 599 C C . LEU A 1 73 ? -6.043 7.590 4.094 1.00 97.25 73 LEU A C 1
ATOM 601 O O . LEU A 1 73 ? -5.081 8.051 3.480 1.00 97.25 73 LEU A O 1
ATOM 605 N N . ASN A 1 74 ? -7.213 8.233 4.140 1.00 96.50 74 ASN A N 1
ATOM 606 C CA . ASN A 1 74 ? -7.442 9.538 3.515 1.00 96.50 74 ASN A CA 1
ATOM 607 C C . ASN A 1 74 ? -6.651 10.666 4.197 1.00 96.50 74 ASN A C 1
ATOM 609 O O . ASN A 1 74 ? -6.165 11.573 3.517 1.00 96.50 74 ASN A O 1
ATOM 613 N N . GLU A 1 75 ? -6.514 10.614 5.525 1.00 96.88 75 GLU A N 1
ATOM 614 C CA . GLU A 1 75 ? -5.654 11.513 6.304 1.00 96.88 75 GLU A CA 1
ATOM 615 C C . GLU A 1 75 ? -4.183 11.351 5.896 1.00 96.88 75 GLU A C 1
ATOM 617 O O . GLU A 1 75 ? -3.522 12.339 5.580 1.00 96.88 75 GLU A O 1
ATOM 622 N N . PHE A 1 76 ? -3.690 10.113 5.802 1.00 97.50 76 PHE A N 1
ATOM 623 C CA . PHE A 1 76 ? -2.317 9.810 5.383 1.00 97.50 76 PHE A CA 1
ATOM 624 C C . PHE A 1 76 ? -2.000 10.295 3.972 1.00 97.50 76 PHE A C 1
ATOM 626 O O . PHE A 1 76 ? -0.927 10.873 3.763 1.00 97.50 76 PHE A O 1
ATOM 633 N N . TYR A 1 77 ? -2.945 10.104 3.048 1.00 96.00 77 TYR A N 1
ATOM 634 C CA . TYR A 1 77 ? -2.879 10.590 1.671 1.00 96.00 77 TYR A CA 1
ATOM 635 C C . TYR A 1 77 ? -2.993 12.124 1.563 1.00 96.00 77 TYR A C 1
ATOM 637 O O . TYR A 1 77 ? -2.589 12.706 0.563 1.00 96.00 77 TYR A O 1
ATOM 645 N N . GLY A 1 78 ? -3.525 12.800 2.587 1.00 95.88 78 GLY A N 1
ATOM 646 C CA . GLY A 1 78 ? -3.663 14.259 2.616 1.00 95.88 78 GLY A CA 1
ATOM 647 C C . GLY A 1 78 ? -4.941 14.795 1.963 1.00 95.88 78 GLY A C 1
ATOM 648 O O . GLY A 1 78 ? -5.067 16.002 1.757 1.00 95.88 78 GLY A O 1
ATOM 649 N N . LYS A 1 79 ? -5.927 13.937 1.662 1.00 94.00 79 LYS A N 1
ATOM 650 C CA . LYS A 1 79 ? -7.211 14.348 1.070 1.00 94.00 79 LYS A CA 1
ATOM 651 C C . LYS A 1 79 ? -8.384 13.644 1.745 1.00 94.00 79 LYS A C 1
ATOM 653 O O . LYS A 1 79 ? -8.710 12.501 1.442 1.00 94.00 79 LYS A O 1
ATOM 658 N N . ARG A 1 80 ? -9.084 14.383 2.614 1.00 89.38 80 ARG A N 1
ATOM 659 C CA . ARG A 1 80 ? -10.194 13.882 3.456 1.00 89.38 80 ARG A CA 1
ATOM 660 C C . ARG A 1 80 ? -11.304 13.171 2.671 1.00 89.38 80 ARG A C 1
ATOM 662 O O . ARG A 1 80 ? -11.793 12.135 3.106 1.00 89.38 80 ARG A O 1
ATOM 669 N N . ASN A 1 81 ? -11.653 13.690 1.494 1.00 89.31 81 ASN A N 1
ATOM 670 C CA . ASN A 1 81 ? -12.716 13.151 0.635 1.00 89.31 81 ASN A CA 1
ATOM 671 C C . ASN A 1 81 ? -12.182 12.256 -0.498 1.00 89.31 81 ASN A C 1
ATOM 673 O O . ASN A 1 81 ? -12.810 12.159 -1.554 1.00 89.31 81 ASN A O 1
ATOM 677 N N . GLN A 1 82 ? -11.007 11.643 -0.323 1.00 93.00 82 GLN A N 1
ATOM 678 C CA . GLN A 1 82 ? -10.463 10.723 -1.315 1.00 93.00 82 GLN A CA 1
ATOM 679 C C . GLN A 1 82 ? -11.359 9.485 -1.455 1.00 93.00 82 GLN A C 1
ATOM 681 O O . GLN A 1 82 ? -11.831 8.918 -0.466 1.00 93.00 82 GLN A O 1
ATOM 686 N N . LYS A 1 83 ? -11.594 9.088 -2.708 1.00 91.50 83 LYS A N 1
ATOM 687 C CA . LYS A 1 83 ? -12.299 7.859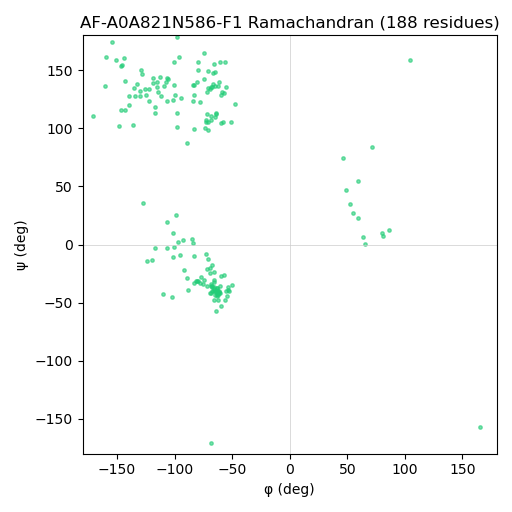 -3.070 1.00 91.50 83 LYS A CA 1
ATOM 688 C C . LYS A 1 83 ? -11.299 6.881 -3.668 1.00 91.50 83 LYS A C 1
ATOM 690 O O . LYS A 1 83 ? -10.479 7.264 -4.500 1.00 91.50 83 LYS A O 1
ATOM 695 N N . TRP A 1 84 ? -11.392 5.629 -3.257 1.00 92.12 84 TRP A N 1
ATOM 696 C CA . TRP A 1 84 ? -10.534 4.557 -3.740 1.00 92.12 84 TRP A CA 1
ATOM 697 C C . TRP A 1 84 ? -11.368 3.573 -4.547 1.00 92.12 84 TRP A C 1
ATOM 699 O O . TRP A 1 84 ? -12.527 3.321 -4.223 1.00 92.12 84 TRP A O 1
ATOM 709 N N . ARG A 1 85 ? -10.770 3.016 -5.598 1.00 92.94 85 ARG A N 1
ATOM 710 C CA . ARG A 1 85 ? -11.360 1.938 -6.391 1.00 92.94 85 ARG A CA 1
ATOM 711 C C . ARG A 1 85 ? -10.542 0.679 -6.154 1.00 92.94 85 ARG A C 1
ATOM 713 O O . ARG A 1 85 ? -9.327 0.709 -6.337 1.00 92.94 85 ARG A O 1
ATOM 720 N N . LEU A 1 86 ? -11.202 -0.417 -5.793 1.00 94.19 86 LEU A N 1
ATOM 721 C CA . LEU A 1 86 ? -10.543 -1.706 -5.626 1.00 94.19 86 LEU A CA 1
ATOM 722 C C . LEU A 1 86 ? -10.000 -2.205 -6.975 1.00 94.19 86 LEU A C 1
ATOM 724 O O . LEU A 1 86 ? -10.771 -2.573 -7.860 1.00 94.19 86 LEU A O 1
ATOM 728 N N . ALA A 1 87 ? -8.676 -2.213 -7.128 1.00 94.88 87 ALA A N 1
ATOM 729 C CA . ALA A 1 87 ? -8.010 -2.730 -8.325 1.00 94.88 87 ALA A CA 1
ATOM 730 C C . ALA A 1 87 ? -7.712 -4.235 -8.221 1.00 94.88 87 ALA A C 1
ATOM 732 O O . ALA A 1 87 ? -7.896 -4.958 -9.196 1.00 94.88 87 ALA A O 1
ATOM 733 N N . TYR A 1 88 ? -7.310 -4.694 -7.035 1.00 94.69 88 TYR A N 1
ATOM 734 C CA . TYR A 1 88 ? -6.864 -6.058 -6.758 1.00 94.69 88 TYR A CA 1
ATOM 735 C C . TYR A 1 88 ? -7.327 -6.507 -5.370 1.00 94.69 88 TYR A C 1
ATOM 737 O O . TYR A 1 88 ? -7.285 -5.725 -4.418 1.00 94.69 88 TYR A O 1
ATOM 745 N N . LYS A 1 89 ? -7.737 -7.770 -5.250 1.00 95.19 89 LYS A N 1
ATOM 746 C CA . LYS A 1 89 ? -8.019 -8.451 -3.985 1.00 95.19 89 LYS A CA 1
ATOM 747 C C . LYS A 1 89 ? -7.561 -9.897 -4.105 1.00 95.19 89 LYS A C 1
ATOM 749 O O . LYS A 1 89 ? -8.157 -10.650 -4.864 1.00 95.19 89 LYS A O 1
ATOM 754 N N . ALA A 1 90 ? -6.575 -10.304 -3.309 1.00 93.56 90 ALA A N 1
ATOM 755 C CA . ALA A 1 90 ? -5.957 -11.627 -3.434 1.00 93.56 90 ALA A CA 1
ATOM 756 C C . ALA A 1 90 ? -6.962 -12.797 -3.364 1.00 93.56 90 ALA A C 1
ATOM 758 O O . ALA A 1 90 ? -6.902 -13.727 -4.158 1.00 93.56 90 ALA A O 1
ATOM 759 N N . THR A 1 91 ? -7.969 -12.717 -2.486 1.00 93.44 91 THR A N 1
ATOM 760 C CA . THR A 1 91 ? -9.019 -13.749 -2.373 1.00 93.44 91 THR A CA 1
ATOM 761 C C . THR A 1 91 ? -10.002 -13.794 -3.547 1.00 93.44 91 THR A C 1
ATOM 763 O O . THR A 1 91 ? -10.775 -14.740 -3.644 1.00 93.44 91 THR A O 1
ATOM 766 N N . ARG A 1 92 ? -9.998 -12.782 -4.424 1.00 95.31 92 ARG A N 1
ATOM 767 C CA . ARG A 1 92 ? -10.796 -12.727 -5.660 1.00 95.31 92 ARG A CA 1
ATOM 768 C C . ARG A 1 92 ? -9.944 -13.035 -6.891 1.00 95.31 92 ARG A C 1
ATOM 770 O O . ARG A 1 92 ? -10.391 -13.762 -7.766 1.00 95.31 92 ARG A O 1
ATOM 777 N N . ASP A 1 93 ? -8.754 -12.444 -6.961 1.00 94.94 93 ASP A N 1
ATOM 778 C CA . ASP A 1 93 ? -7.928 -12.406 -8.172 1.00 94.94 93 ASP A CA 1
ATOM 779 C C . ASP A 1 93 ? -6.780 -13.425 -8.164 1.00 94.94 93 ASP A C 1
ATOM 781 O O . ASP A 1 93 ? -6.163 -13.620 -9.206 1.00 94.94 93 ASP A O 1
ATOM 785 N N . GLY A 1 94 ? -6.507 -14.065 -7.022 1.00 94.50 94 GLY A N 1
ATOM 786 C CA . GLY A 1 94 ? -5.369 -14.960 -6.807 1.00 94.50 94 GLY A CA 1
ATOM 787 C C . GLY A 1 94 ? -4.260 -14.311 -5.974 1.00 94.50 94 GLY A C 1
ATOM 788 O O . GLY A 1 94 ? -4.193 -13.092 -5.850 1.00 94.50 94 GLY A O 1
ATOM 789 N N . PHE A 1 95 ? -3.414 -15.138 -5.354 1.00 92.38 95 PHE A N 1
ATOM 790 C CA . PHE A 1 95 ? -2.344 -14.704 -4.441 1.00 92.38 95 PHE A CA 1
ATOM 791 C C . PHE A 1 95 ? -0.969 -14.592 -5.118 1.00 92.38 95 PHE A C 1
ATOM 793 O O . PHE A 1 95 ? 0.014 -14.290 -4.439 1.00 92.38 95 PHE A O 1
ATOM 800 N N . SER A 1 96 ? -0.871 -14.848 -6.427 1.00 92.44 96 SER A N 1
ATOM 801 C CA . SER A 1 96 ? 0.417 -14.801 -7.120 1.00 92.44 96 SER A CA 1
ATOM 802 C C . SER A 1 96 ? 0.843 -13.367 -7.448 1.00 92.44 96 SER A C 1
ATOM 804 O O . SER A 1 96 ? 0.023 -12.453 -7.585 1.00 92.44 96 SER A O 1
ATOM 806 N N . SER A 1 97 ? 2.146 -13.163 -7.640 1.00 91.06 97 SER A N 1
ATOM 807 C CA . SER A 1 97 ? 2.676 -11.886 -8.143 1.00 91.06 97 SER A CA 1
ATOM 808 C C . SER A 1 97 ? 2.129 -11.546 -9.534 1.00 91.06 97 SER A C 1
ATOM 810 O O . SER A 1 97 ? 1.818 -10.389 -9.814 1.00 91.06 97 SER A O 1
ATOM 812 N N . THR A 1 98 ? 1.919 -12.552 -10.386 1.00 92.19 98 THR A N 1
ATOM 813 C CA . THR A 1 98 ? 1.309 -12.383 -11.711 1.00 92.19 98 THR A CA 1
ATOM 814 C C . THR A 1 98 ? -0.129 -11.873 -11.625 1.00 92.19 98 THR A C 1
ATOM 816 O O . THR A 1 98 ? -0.506 -10.993 -12.399 1.00 92.19 98 THR A O 1
ATOM 819 N N . ASP A 1 99 ? -0.923 -12.361 -10.666 1.00 93.44 99 ASP A N 1
ATOM 820 C CA . ASP A 1 99 ? -2.283 -11.862 -10.432 1.00 93.44 99 ASP A CA 1
ATOM 821 C C . ASP A 1 99 ? -2.266 -10.394 -9.999 1.00 93.44 99 ASP A C 1
ATOM 823 O O . ASP A 1 99 ? -3.040 -9.581 -10.515 1.00 93.44 99 ASP A O 1
ATOM 827 N N . PHE A 1 100 ? -1.331 -10.030 -9.114 1.00 92.75 100 PHE A N 1
ATOM 828 C CA . PHE A 1 100 ? -1.138 -8.644 -8.704 1.00 92.75 100 PHE A CA 1
ATOM 829 C C . PHE A 1 100 ? -0.802 -7.740 -9.897 1.00 92.75 100 PHE A C 1
ATOM 831 O O . PHE A 1 100 ? -1.504 -6.751 -10.108 1.00 92.75 100 PHE A O 1
ATOM 838 N N . TYR A 1 101 ? 0.211 -8.062 -10.713 1.00 91.38 101 TYR A N 1
ATOM 839 C CA . TYR A 1 101 ? 0.570 -7.211 -11.858 1.00 91.38 101 TYR A CA 1
ATOM 840 C C . TYR A 1 101 ? -0.534 -7.161 -12.912 1.00 91.38 101 TYR A C 1
ATOM 842 O O . TYR A 1 101 ? -0.851 -6.073 -13.388 1.00 91.38 101 TYR A O 1
ATOM 850 N N . ARG A 1 102 ? -1.212 -8.278 -13.210 1.00 93.69 102 ARG A N 1
ATOM 851 C CA . ARG A 1 102 ? -2.386 -8.280 -14.102 1.00 93.69 102 ARG A CA 1
ATOM 852 C C . ARG A 1 102 ? -3.443 -7.270 -13.641 1.00 93.69 102 ARG A C 1
ATOM 854 O O . ARG A 1 102 ? -4.095 -6.617 -14.458 1.00 93.69 102 ARG A O 1
ATOM 861 N N . CYS A 1 103 ? -3.612 -7.123 -12.329 1.00 92.44 103 CYS A N 1
ATOM 862 C CA . CYS A 1 103 ? -4.599 -6.230 -11.741 1.00 92.44 103 CYS A CA 1
ATOM 863 C C . CYS A 1 103 ? -4.090 -4.812 -11.441 1.00 92.44 103 CYS A C 1
ATOM 865 O O . CYS A 1 103 ? -4.931 -3.918 -11.363 1.00 92.44 103 CYS A O 1
ATOM 867 N N . CYS A 1 104 ? -2.788 -4.569 -11.288 1.00 91.50 104 CYS A N 1
ATOM 868 C CA . CYS A 1 104 ? -2.242 -3.304 -10.770 1.00 91.50 104 CYS A CA 1
ATOM 869 C C . CYS A 1 104 ? -1.230 -2.603 -11.691 1.00 91.50 104 CYS A C 1
ATOM 871 O O . CYS A 1 104 ? -0.948 -1.426 -11.452 1.00 91.50 104 CYS A O 1
ATOM 873 N N . ASP A 1 105 ? -0.698 -3.274 -12.718 1.00 89.56 105 ASP A N 1
ATOM 874 C CA . ASP A 1 105 ? 0.274 -2.677 -13.645 1.00 89.56 105 ASP A CA 1
ATOM 875 C C . ASP A 1 105 ? -0.308 -1.412 -14.293 1.00 89.56 105 ASP A C 1
ATOM 877 O O . ASP A 1 105 ? -1.448 -1.400 -14.767 1.00 89.56 105 ASP A O 1
ATOM 881 N N . SER A 1 106 ? 0.471 -0.327 -14.263 1.00 87.69 106 SER A N 1
ATOM 882 C CA . SER A 1 106 ? 0.124 0.957 -14.879 1.00 87.69 106 SER A CA 1
ATOM 883 C C . SER A 1 106 ? -1.174 1.602 -14.356 1.00 87.69 106 SER A C 1
ATOM 885 O O . SER A 1 106 ? -1.772 2.439 -15.031 1.00 87.69 106 SER A O 1
ATOM 887 N N . LYS A 1 107 ? -1.611 1.246 -13.135 1.00 86.88 107 LYS A N 1
ATOM 888 C CA . LYS A 1 107 ? -2.802 1.812 -12.462 1.00 86.88 107 LYS A CA 1
ATOM 889 C C . LYS A 1 107 ? -2.483 2.777 -11.311 1.00 86.88 107 LYS A C 1
ATOM 891 O O . LYS A 1 107 ? -3.338 2.981 -10.449 1.00 86.88 107 LYS A O 1
ATOM 896 N N . GLY A 1 108 ? -1.275 3.335 -11.257 1.00 80.38 108 GLY A N 1
ATOM 897 C CA . GLY A 1 108 ? -0.872 4.297 -10.228 1.00 80.38 108 GLY A CA 1
ATOM 898 C C . GLY A 1 108 ? -1.738 5.564 -10.233 1.00 80.38 108 GLY A C 1
ATOM 899 O O . GLY A 1 108 ? -2.339 5.894 -11.260 1.00 80.38 108 GLY A O 1
ATOM 900 N N . PRO A 1 109 ? -1.821 6.307 -9.113 1.00 93.81 109 PRO A N 1
ATOM 901 C CA . PRO A 1 109 ? -1.341 6.000 -7.757 1.00 93.81 109 PRO A CA 1
ATOM 902 C C . PRO A 1 109 ? -2.089 4.838 -7.086 1.00 93.81 109 PRO A C 1
ATOM 904 O O . PRO A 1 109 ? -3.293 4.674 -7.280 1.00 93.81 109 PRO A O 1
ATOM 907 N N . THR A 1 110 ? -1.408 4.064 -6.238 1.00 95.56 110 THR A N 1
ATOM 908 C CA . THR A 1 110 ? -1.994 2.900 -5.550 1.00 95.56 110 THR A CA 1
ATOM 909 C C . THR A 1 110 ? -1.775 2.919 -4.041 1.00 95.56 110 THR A C 1
ATOM 911 O O . THR A 1 110 ? -0.746 3.366 -3.539 1.00 95.56 110 THR A O 1
ATOM 914 N N . LEU A 1 111 ? -2.755 2.381 -3.316 1.00 96.62 111 LEU A N 1
ATOM 915 C CA . LEU A 1 111 ? -2.691 2.111 -1.886 1.00 96.62 111 LEU A CA 1
ATOM 916 C C . LEU A 1 111 ? -2.820 0.600 -1.682 1.00 96.62 111 LEU A C 1
ATOM 918 O O . LEU A 1 111 ? -3.866 0.023 -1.977 1.00 96.62 111 LEU A O 1
ATOM 922 N N . THR A 1 112 ? -1.755 -0.034 -1.201 1.00 96.38 112 THR A N 1
ATOM 923 C CA . THR A 1 112 ? -1.702 -1.479 -0.963 1.00 96.38 112 THR A CA 1
ATOM 924 C C . THR A 1 112 ? -1.896 -1.750 0.520 1.00 96.38 112 THR A C 1
ATOM 926 O O . THR A 1 112 ? -1.141 -1.231 1.339 1.00 96.38 112 THR A O 1
ATOM 929 N N . VAL A 1 113 ? -2.889 -2.573 0.867 1.00 97.56 113 VAL A N 1
ATOM 930 C CA . VAL A 1 113 ? -3.135 -3.033 2.241 1.00 97.56 113 VAL A CA 1
ATOM 931 C C . VAL A 1 113 ? -2.909 -4.535 2.314 1.00 97.56 113 VAL A C 1
ATOM 933 O O . VAL A 1 113 ? -3.439 -5.290 1.502 1.00 97.56 113 VAL A O 1
ATOM 936 N N . ILE A 1 114 ? -2.146 -4.951 3.316 1.00 96.56 114 ILE A N 1
ATOM 937 C CA . ILE A 1 114 ? -1.787 -6.331 3.609 1.00 96.56 114 ILE A CA 1
ATOM 938 C C . ILE A 1 114 ? -2.399 -6.700 4.958 1.00 96.56 114 ILE A C 1
ATOM 940 O O . ILE A 1 114 ? -2.319 -5.932 5.920 1.00 96.56 114 ILE A O 1
ATOM 944 N N . GLN A 1 115 ? -2.998 -7.888 5.015 1.00 95.94 115 GLN A N 1
ATOM 945 C CA . GLN A 1 115 ? -3.421 -8.525 6.254 1.00 95.94 115 GLN A CA 1
ATOM 946 C C . GLN A 1 115 ? -2.483 -9.689 6.563 1.00 95.94 115 GLN A C 1
ATOM 948 O O . GLN A 1 115 ? -2.333 -10.586 5.734 1.00 95.94 115 GLN A O 1
ATOM 953 N N . SER A 1 116 ? -1.852 -9.688 7.738 1.00 94.38 116 SER A N 1
ATOM 954 C CA . SER A 1 116 ? -1.084 -10.853 8.194 1.00 94.38 116 SER A CA 1
ATOM 955 C C . SER A 1 116 ? -2.005 -11.986 8.653 1.00 94.38 116 SER A C 1
ATOM 957 O O . SER A 1 116 ? -3.169 -11.768 8.988 1.00 94.38 116 SER A O 1
ATOM 959 N N . SER A 1 117 ? -1.452 -13.194 8.786 1.00 93.56 117 SER A N 1
ATOM 960 C CA . SER A 1 117 ? -2.138 -14.336 9.415 1.00 93.56 117 SER A CA 1
ATOM 961 C C . SER A 1 117 ? -2.592 -14.057 10.855 1.00 93.56 117 SER A C 1
ATOM 963 O O . SER A 1 117 ? -3.569 -14.629 11.322 1.00 93.56 117 SER A O 1
ATOM 965 N N . SER A 1 118 ? -1.908 -13.145 11.546 1.00 94.75 118 SER A N 1
ATOM 966 C CA . SER A 1 118 ? -2.250 -12.652 12.884 1.00 94.75 118 SER A CA 1
ATOM 967 C C . SER A 1 118 ? -3.264 -11.499 12.897 1.00 94.75 118 SER A C 1
ATOM 969 O O . SER A 1 118 ? -3.546 -10.950 13.957 1.00 94.75 118 SER A O 1
ATOM 971 N N . GLY A 1 119 ? -3.819 -11.115 11.742 1.00 94.44 119 GLY A N 1
ATOM 972 C CA . GLY A 1 119 ? -4.850 -10.080 11.638 1.00 94.44 119 GLY A CA 1
ATOM 973 C C . GLY A 1 119 ? -4.333 -8.638 11.687 1.00 94.44 119 GLY A C 1
ATOM 974 O O . GLY A 1 119 ? -5.136 -7.711 11.777 1.00 94.44 119 GLY A O 1
ATOM 975 N N . HIS A 1 120 ? -3.019 -8.416 11.607 1.00 96.69 120 HIS A N 1
ATOM 976 C CA . HIS A 1 120 ? -2.448 -7.072 11.532 1.00 96.69 120 HIS A CA 1
ATOM 977 C C . HIS A 1 120 ? -2.670 -6.467 10.149 1.00 96.69 120 HIS A C 1
ATOM 979 O O . HIS A 1 120 ? -2.560 -7.164 9.141 1.00 96.69 120 HIS A O 1
ATOM 985 N N . LEU A 1 121 ? -2.941 -5.163 10.114 1.00 97.81 121 LEU A N 1
ATOM 986 C CA . LEU A 1 121 ? -3.200 -4.400 8.898 1.00 97.81 121 LEU A CA 1
ATOM 987 C C . LEU A 1 121 ? -2.120 -3.342 8.722 1.00 97.81 121 LEU A C 1
ATOM 989 O O . LEU A 1 121 ? -1.965 -2.446 9.556 1.00 97.81 121 LEU A O 1
ATOM 993 N N . PHE A 1 122 ? -1.384 -3.440 7.627 1.00 98.00 122 PHE A N 1
ATOM 994 C CA . PHE A 1 122 ? -0.285 -2.544 7.281 1.00 98.00 122 PHE A CA 1
ATOM 995 C C . PHE A 1 122 ? -0.101 -2.522 5.765 1.00 98.00 122 PHE A C 1
ATOM 997 O O . PHE A 1 122 ? -0.772 -3.256 5.040 1.00 98.00 122 PHE A O 1
ATOM 1004 N N . GLY A 1 123 ? 0.775 -1.665 5.260 1.00 97.69 123 GLY A N 1
ATOM 1005 C CA . GLY A 1 123 ? 1.021 -1.606 3.829 1.00 97.69 123 GLY A CA 1
ATOM 1006 C C . GLY A 1 123 ? 1.767 -0.358 3.404 1.00 97.69 123 GLY A C 1
ATOM 1007 O O . GLY A 1 123 ? 2.467 0.267 4.202 1.00 97.69 123 GLY A O 1
ATOM 1008 N N . GLY A 1 124 ? 1.600 -0.008 2.133 1.00 97.25 124 GLY A N 1
ATOM 1009 C CA . GLY A 1 124 ? 2.295 1.109 1.515 1.00 97.25 124 GLY A CA 1
ATOM 1010 C C . GLY A 1 124 ? 1.461 1.808 0.450 1.00 97.25 124 GLY A C 1
ATOM 1011 O O . GLY A 1 124 ? 0.568 1.224 -0.169 1.00 97.25 124 GLY A O 1
ATOM 1012 N N . PHE A 1 125 ? 1.756 3.084 0.254 1.00 97.50 125 PHE A N 1
ATOM 1013 C CA . PHE A 1 125 ? 1.265 3.897 -0.847 1.00 97.50 125 PHE A CA 1
ATOM 1014 C C . PHE A 1 125 ? 2.396 4.145 -1.841 1.00 97.50 125 PHE A C 1
ATOM 1016 O O . PHE A 1 125 ? 3.540 4.360 -1.439 1.00 97.50 125 PHE A O 1
ATOM 1023 N N . SER A 1 126 ? 2.055 4.160 -3.125 1.00 95.25 126 SER A N 1
ATOM 1024 C CA . SER A 1 126 ? 2.942 4.607 -4.194 1.00 95.25 126 SER A CA 1
ATOM 1025 C C . SER A 1 126 ? 2.192 5.519 -5.155 1.00 95.25 126 SER A C 1
ATOM 1027 O O . SER A 1 126 ? 1.073 5.218 -5.577 1.00 95.25 126 SER A O 1
ATOM 1029 N N . LEU A 1 127 ? 2.827 6.629 -5.514 1.00 94.50 127 LEU A N 1
ATOM 1030 C CA . LEU A 1 127 ? 2.426 7.485 -6.619 1.00 94.50 127 LEU A CA 1
ATOM 1031 C C . LEU A 1 127 ? 2.846 6.887 -7.969 1.00 94.50 127 LEU A C 1
ATOM 1033 O O . LEU A 1 127 ? 2.141 7.057 -8.965 1.00 94.50 127 LEU A O 1
ATOM 1037 N N . THR A 1 128 ? 3.976 6.184 -7.993 1.00 91.50 128 THR A N 1
ATOM 1038 C CA . THR A 1 128 ? 4.539 5.557 -9.189 1.00 91.50 128 THR A CA 1
ATOM 1039 C C . THR A 1 128 ? 3.714 4.349 -9.650 1.00 91.50 128 THR A C 1
AT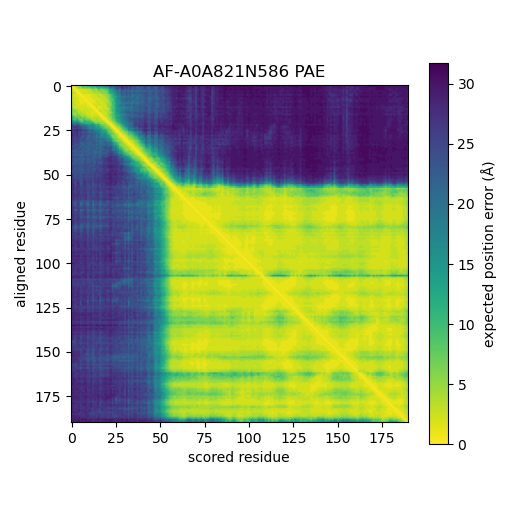OM 1041 O O . THR A 1 128 ? 3.075 3.643 -8.870 1.00 91.50 128 THR A O 1
ATOM 1044 N N . ASN A 1 129 ? 3.719 4.107 -10.960 1.00 91.12 129 ASN A N 1
ATOM 1045 C CA . ASN A 1 129 ? 3.108 2.918 -11.542 1.00 91.12 129 ASN A CA 1
ATOM 1046 C C . ASN A 1 129 ? 3.916 1.663 -11.201 1.00 91.12 129 ASN A C 1
ATOM 1048 O O . ASN A 1 129 ? 5.130 1.630 -11.405 1.00 91.12 129 ASN A O 1
ATOM 1052 N N . TRP A 1 130 ? 3.221 0.604 -10.788 1.00 89.31 130 TRP A N 1
ATOM 1053 C CA . TRP A 1 130 ? 3.777 -0.745 -10.850 1.00 89.31 130 TRP A CA 1
ATOM 1054 C C . TRP A 1 130 ? 4.073 -1.093 -12.300 1.00 89.31 130 TRP A C 1
ATOM 1056 O O . TRP A 1 130 ? 3.268 -0.776 -13.177 1.00 89.31 130 TRP A O 1
ATOM 1066 N N . LYS A 1 131 ? 5.201 -1.760 -12.533 1.00 87.06 131 LYS A N 1
ATOM 1067 C CA . LYS A 1 131 ? 5.575 -2.258 -13.852 1.00 87.06 131 LYS A CA 1
ATOM 1068 C C . LYS A 1 131 ? 6.196 -3.637 -13.723 1.00 87.06 131 LYS A C 1
ATOM 1070 O O . LYS A 1 131 ? 7.129 -3.833 -12.943 1.00 87.06 131 LYS A O 1
ATOM 1075 N N . SER A 1 132 ? 5.684 -4.589 -14.491 1.00 86.31 132 SER A N 1
ATOM 1076 C CA . SER A 1 132 ? 6.267 -5.925 -14.555 1.00 86.31 132 SER A CA 1
ATOM 1077 C C . SER A 1 132 ? 7.605 -5.872 -15.303 1.00 86.31 132 SER A C 1
ATOM 1079 O O . SER A 1 132 ? 7.640 -5.704 -16.520 1.00 86.31 132 SER A O 1
ATOM 1081 N N . HIS A 1 133 ? 8.715 -5.974 -14.570 1.00 87.88 133 HIS A N 1
ATOM 1082 C CA . HIS A 1 133 ? 10.069 -6.025 -15.128 1.00 87.88 133 HIS A CA 1
ATOM 1083 C C . HIS A 1 133 ? 10.659 -7.434 -15.017 1.00 87.88 133 HIS A C 1
ATOM 1085 O O . HIS A 1 133 ? 10.525 -8.067 -13.970 1.00 87.88 133 HIS A O 1
ATOM 1091 N N . ASP A 1 134 ? 11.376 -7.893 -16.045 1.00 89.88 134 ASP A N 1
ATOM 1092 C CA . ASP A 1 134 ? 12.069 -9.193 -16.010 1.00 89.88 134 ASP A CA 1
ATOM 1093 C C . ASP A 1 134 ? 13.137 -9.231 -14.905 1.00 89.88 134 ASP A C 1
ATOM 1095 O O . ASP A 1 134 ? 13.246 -10.184 -14.129 1.00 89.88 134 ASP A O 1
ATOM 1099 N N . ASN A 1 135 ? 13.894 -8.137 -14.794 1.00 92.62 135 ASN A N 1
ATOM 1100 C CA . ASN A 1 135 ? 14.903 -7.932 -13.763 1.00 92.62 135 ASN A CA 1
ATOM 1101 C C . ASN A 1 135 ? 14.378 -7.041 -12.639 1.00 92.62 135 ASN A C 1
ATOM 1103 O O . ASN A 1 135 ? 13.473 -6.234 -12.834 1.00 92.62 135 ASN A O 1
ATOM 1107 N N . TRP A 1 136 ? 14.995 -7.161 -11.464 1.00 92.81 136 TRP A N 1
ATOM 1108 C CA . TRP A 1 136 ? 14.678 -6.301 -10.329 1.00 92.81 136 TRP A CA 1
ATOM 1109 C C . TRP A 1 136 ? 14.910 -4.828 -10.672 1.00 92.81 136 TRP A C 1
ATOM 1111 O O . TRP A 1 136 ? 15.977 -4.478 -11.180 1.00 92.81 136 TRP A O 1
ATOM 1121 N N . GLN A 1 137 ? 13.930 -3.974 -10.379 1.00 95.12 137 GLN A N 1
ATOM 1122 C CA . GLN A 1 137 ? 14.022 -2.529 -10.560 1.00 95.12 137 GLN A CA 1
ATOM 1123 C C . GLN A 1 137 ? 13.602 -1.798 -9.291 1.00 95.12 137 GLN A C 1
ATOM 1125 O O . GLN A 1 137 ? 12.541 -2.059 -8.723 1.00 95.12 137 GLN A O 1
ATOM 1130 N N . TRP A 1 138 ? 14.432 -0.841 -8.885 1.00 94.38 138 TRP A N 1
ATOM 1131 C CA . TRP A 1 138 ? 14.093 0.133 -7.860 1.00 94.38 138 TRP A CA 1
ATOM 1132 C C . TRP A 1 138 ? 13.565 1.399 -8.520 1.00 94.38 138 TRP A C 1
ATOM 1134 O O . TRP A 1 138 ? 14.231 1.985 -9.373 1.00 94.38 138 TRP A O 1
ATOM 1144 N N . LEU A 1 139 ? 12.379 1.833 -8.110 1.00 94.06 139 LEU A N 1
ATOM 1145 C CA . LEU A 1 139 ? 11.763 3.062 -8.584 1.00 94.06 139 LEU A CA 1
ATOM 1146 C C . LEU A 1 139 ? 11.849 4.136 -7.504 1.00 94.06 139 LEU A C 1
ATOM 1148 O O . LEU A 1 139 ? 11.706 3.870 -6.305 1.00 94.06 139 LEU A O 1
ATOM 1152 N N . THR A 1 140 ? 12.074 5.365 -7.958 1.00 95.31 140 THR A N 1
ATOM 1153 C CA . THR A 1 140 ? 12.045 6.544 -7.099 1.00 95.31 140 THR A CA 1
ATOM 1154 C C . THR A 1 140 ? 10.607 7.017 -6.933 1.00 95.31 140 THR A C 1
ATOM 1156 O O . THR A 1 140 ? 9.902 7.221 -7.919 1.00 95.31 140 THR A O 1
ATOM 1159 N N . ASP A 1 141 ? 10.183 7.219 -5.691 1.00 95.44 141 ASP A N 1
ATOM 1160 C CA . ASP A 1 141 ? 8.873 7.766 -5.351 1.00 95.44 141 ASP A CA 1
ATOM 1161 C C . ASP A 1 141 ? 8.977 8.564 -4.046 1.00 95.44 141 ASP A C 1
ATOM 1163 O O . ASP A 1 141 ? 9.070 8.007 -2.952 1.00 95.44 141 ASP A O 1
ATOM 1167 N N . LYS A 1 142 ? 9.025 9.895 -4.164 1.00 95.50 142 LYS A N 1
ATOM 1168 C CA . LYS A 1 142 ? 9.185 10.804 -3.014 1.00 95.50 142 LYS A CA 1
ATOM 1169 C C . LYS A 1 142 ? 7.934 10.887 -2.143 1.00 95.50 142 LYS A C 1
ATOM 1171 O O . LYS A 1 142 ? 8.025 11.299 -0.993 1.00 95.50 142 LYS A O 1
ATOM 1176 N N . ASP A 1 143 ? 6.781 10.535 -2.704 1.00 95.19 143 ASP A N 1
ATOM 1177 C CA . ASP A 1 143 ? 5.490 10.610 -2.029 1.00 95.19 143 ASP A CA 1
ATOM 1178 C C . ASP A 1 143 ? 5.058 9.228 -1.511 1.00 95.19 143 ASP A C 1
ATOM 1180 O O . ASP A 1 143 ? 4.028 9.116 -0.846 1.00 95.19 143 ASP A O 1
ATOM 1184 N N . ALA A 1 144 ? 5.854 8.181 -1.765 1.00 96.06 144 ALA A N 1
ATOM 1185 C CA . ALA A 1 144 ? 5.641 6.859 -1.202 1.00 96.06 144 ALA A CA 1
ATOM 1186 C C . ALA A 1 144 ? 5.855 6.844 0.314 1.00 96.06 144 ALA A C 1
ATOM 1188 O O . ALA A 1 144 ? 6.809 7.405 0.862 1.00 96.06 144 ALA A O 1
ATOM 1189 N N . PHE A 1 145 ? 4.962 6.137 0.993 1.00 97.50 145 PHE A N 1
ATOM 1190 C CA . PHE A 1 145 ? 4.987 5.978 2.438 1.00 97.50 145 PHE A CA 1
ATOM 1191 C C . PHE A 1 145 ? 4.493 4.591 2.828 1.00 97.50 145 PHE A C 1
ATOM 1193 O O . PHE A 1 145 ? 3.691 3.979 2.124 1.00 97.50 145 PHE A O 1
ATOM 1200 N N . LEU A 1 146 ? 4.942 4.125 3.985 1.00 98.00 146 LEU A N 1
ATOM 1201 C CA . LEU A 1 146 ? 4.413 2.950 4.663 1.00 98.00 146 LEU A CA 1
ATOM 1202 C C . LEU A 1 146 ? 3.385 3.376 5.704 1.00 98.00 146 LEU A C 1
ATOM 1204 O O . LEU A 1 146 ? 3.363 4.523 6.158 1.00 98.00 146 LEU A O 1
ATOM 1208 N N . PHE A 1 147 ? 2.548 2.443 6.128 1.00 98.12 147 PHE A N 1
ATOM 1209 C CA . PHE A 1 147 ? 1.657 2.668 7.254 1.00 98.12 147 PHE A CA 1
ATOM 1210 C C . PHE A 1 147 ? 1.335 1.375 7.995 1.00 98.12 147 PHE A C 1
ATOM 1212 O O . PHE A 1 147 ? 1.375 0.276 7.441 1.00 98.12 147 PHE A O 1
ATOM 1219 N N . THR A 1 148 ? 0.923 1.536 9.247 1.00 98.06 148 THR A N 1
ATOM 1220 C CA . THR A 1 148 ? 0.185 0.526 10.007 1.00 98.06 148 THR A CA 1
ATOM 1221 C C . THR A 1 148 ? -1.181 1.080 10.398 1.00 98.06 148 THR A C 1
ATOM 1223 O O . THR A 1 148 ? -1.315 2.269 10.684 1.00 98.06 148 THR A O 1
ATOM 1226 N N . LEU A 1 149 ? -2.196 0.219 10.387 1.00 97.75 149 LEU A N 1
ATOM 1227 C CA . LEU A 1 149 ? -3.536 0.476 10.918 1.00 97.75 149 LEU A CA 1
ATOM 1228 C C . LEU A 1 149 ? -3.780 -0.360 12.179 1.00 97.75 149 LEU A C 1
ATOM 1230 O O . LEU A 1 149 ? -4.304 0.153 13.161 1.00 97.75 149 LEU A O 1
ATOM 1234 N N . ILE A 1 150 ? -3.367 -1.633 12.153 1.00 97.00 150 ILE A N 1
ATOM 1235 C CA . ILE A 1 150 ? -3.464 -2.578 13.271 1.00 97.00 150 ILE A CA 1
ATOM 1236 C C . ILE A 1 150 ? -2.120 -3.300 13.390 1.00 97.00 150 ILE A C 1
ATOM 1238 O O . ILE A 1 150 ? -1.631 -3.851 12.406 1.00 97.00 150 ILE A O 1
ATOM 1242 N N . ASN A 1 151 ? -1.527 -3.316 14.583 1.00 96.00 151 ASN A N 1
ATOM 1243 C CA . ASN A 1 151 ? -0.214 -3.911 14.859 1.00 96.00 151 ASN A CA 1
ATOM 1244 C C . ASN A 1 151 ? -0.182 -4.556 16.258 1.00 96.00 151 ASN A C 1
ATOM 1246 O O . ASN A 1 151 ? -0.990 -4.183 17.116 1.00 96.00 151 ASN A O 1
ATOM 1250 N N . PRO A 1 152 ? 0.766 -5.476 16.527 1.00 94.75 152 PRO A N 1
ATOM 1251 C CA . PRO A 1 152 ? 0.806 -6.218 17.793 1.00 94.75 152 PRO A CA 1
ATOM 1252 C C . PRO A 1 152 ? 1.127 -5.336 19.006 1.00 94.75 152 PRO A C 1
ATOM 1254 O O . PRO A 1 152 ? 0.858 -5.715 20.143 1.00 94.75 152 PRO A O 1
ATOM 1257 N N . HIS A 1 153 ? 1.677 -4.144 18.773 1.00 94.88 153 HIS A N 1
ATOM 1258 C CA . HIS A 1 153 ? 2.090 -3.209 19.815 1.00 94.88 153 HIS A CA 1
ATOM 1259 C C . HIS A 1 153 ? 0.999 -2.198 20.187 1.00 94.88 153 HIS A C 1
ATOM 1261 O O . HIS A 1 153 ? 1.246 -1.323 21.013 1.00 94.88 153 HIS A O 1
ATOM 1267 N N . LYS A 1 154 ? -0.205 -2.310 19.599 1.00 91.06 154 LYS A N 1
ATOM 1268 C CA . LYS A 1 154 ? -1.337 -1.390 19.821 1.00 91.06 154 LYS A CA 1
ATOM 1269 C C . LYS A 1 154 ? -0.976 0.077 19.559 1.00 91.06 154 LYS A C 1
ATOM 1271 O O . LYS A 1 154 ? -1.579 0.985 20.130 1.00 91.06 154 LYS A O 1
ATOM 1276 N N . ILE A 1 155 ? 0.009 0.310 18.694 1.00 94.56 155 ILE A N 1
ATOM 1277 C CA . ILE A 1 155 ? 0.354 1.651 18.232 1.00 94.56 155 ILE A CA 1
ATOM 1278 C C . ILE A 1 155 ? -0.823 2.140 17.388 1.00 94.56 155 ILE A C 1
ATOM 1280 O O . ILE A 1 155 ? -1.360 1.382 16.576 1.00 94.56 155 ILE A O 1
ATOM 1284 N N . LEU A 1 156 ? -1.234 3.392 17.588 1.00 96.50 156 LEU A N 1
ATOM 1285 C CA . LEU A 1 156 ? -2.280 4.011 16.776 1.00 96.50 156 LEU A CA 1
ATOM 1286 C C . LEU A 1 156 ? -1.910 3.967 15.285 1.00 96.50 156 LEU A C 1
ATOM 1288 O O . LEU A 1 156 ? -0.721 3.902 14.957 1.00 96.50 156 LEU A O 1
ATOM 1292 N N . PRO A 1 157 ? -2.891 4.051 14.368 1.00 98.25 157 PRO A N 1
ATOM 1293 C CA . PRO A 1 157 ? -2.601 4.135 12.947 1.00 98.25 157 PRO A CA 1
ATOM 1294 C C . PRO A 1 157 ? -1.522 5.185 12.663 1.00 98.25 157 PRO A C 1
ATOM 1296 O O . PRO A 1 157 ? -1.694 6.360 12.992 1.00 98.25 157 PRO A O 1
ATOM 1299 N N . THR A 1 158 ? -0.411 4.758 12.066 1.00 98.25 158 THR A N 1
ATOM 1300 C CA . THR A 1 158 ? 0.797 5.579 11.900 1.00 98.25 158 THR A CA 1
ATOM 1301 C C . THR A 1 158 ? 1.309 5.482 10.470 1.00 98.25 158 THR A C 1
ATOM 1303 O O . THR A 1 158 ? 1.343 4.395 9.894 1.00 98.25 158 THR A O 1
ATOM 1306 N N . LYS A 1 159 ? 1.719 6.627 9.915 1.00 97.81 159 LYS A N 1
ATOM 1307 C CA . LYS A 1 159 ? 2.372 6.759 8.608 1.00 97.81 159 LYS A CA 1
ATOM 1308 C C . LYS A 1 159 ? 3.881 6.916 8.788 1.00 97.81 159 LYS A C 1
ATOM 1310 O O . LYS A 1 159 ? 4.312 7.721 9.610 1.00 97.81 159 LYS A O 1
ATOM 1315 N N . TYR A 1 160 ? 4.659 6.231 7.959 1.00 96.69 160 TYR A N 1
ATOM 1316 C CA . TYR A 1 160 ? 6.116 6.319 7.909 1.00 96.69 160 TYR A CA 1
ATOM 1317 C C . TYR A 1 160 ? 6.560 6.724 6.508 1.00 96.69 160 TYR A C 1
ATOM 1319 O O . TYR A 1 160 ? 6.229 6.067 5.524 1.00 96.69 160 TYR A O 1
ATOM 1327 N N . GLN A 1 161 ? 7.316 7.810 6.406 1.00 94.81 161 GLN A N 1
ATOM 1328 C CA . GLN A 1 161 ? 7.961 8.174 5.150 1.00 94.81 161 GLN A CA 1
ATOM 1329 C C . GLN A 1 161 ? 9.109 7.193 4.883 1.00 94.81 161 GLN A C 1
ATOM 1331 O O . GLN A 1 161 ? 9.923 6.983 5.776 1.00 94.81 161 GLN A O 1
ATOM 1336 N N . ILE A 1 162 ? 9.199 6.631 3.673 1.00 92.94 162 ILE A N 1
ATOM 1337 C CA . ILE A 1 162 ? 10.245 5.648 3.336 1.00 92.94 162 ILE A CA 1
ATOM 1338 C C . ILE A 1 162 ? 11.638 6.284 3.415 1.00 92.94 162 ILE A C 1
ATOM 1340 O O . ILE A 1 162 ? 12.508 5.835 4.151 1.00 92.94 162 ILE A O 1
ATOM 1344 N N . ASN A 1 163 ? 11.858 7.360 2.661 1.00 87.19 163 ASN A N 1
ATOM 1345 C CA . ASN A 1 163 ? 13.007 8.241 2.832 1.00 87.19 163 ASN A CA 1
ATOM 1346 C C . ASN A 1 163 ? 12.721 9.605 2.194 1.00 87.19 163 ASN A C 1
ATOM 1348 O O . ASN A 1 163 ? 11.839 9.739 1.344 1.00 87.19 163 ASN A O 1
ATOM 1352 N N . ALA A 1 164 ? 13.487 10.622 2.592 1.00 85.88 164 ALA A N 1
ATOM 1353 C CA . ALA A 1 164 ? 13.282 11.999 2.141 1.00 85.88 164 ALA A CA 1
ATOM 1354 C C . ALA A 1 164 ? 13.527 12.206 0.634 1.00 85.88 164 ALA A C 1
ATOM 1356 O O . ALA A 1 164 ? 13.004 13.153 0.055 1.00 85.88 164 ALA A O 1
ATOM 1357 N N . LYS A 1 165 ? 14.324 11.340 -0.007 1.00 89.31 165 LYS A N 1
ATOM 1358 C CA . LYS A 1 165 ? 14.669 11.447 -1.434 1.00 89.31 165 LYS A CA 1
ATOM 1359 C C . LYS A 1 165 ? 13.765 10.598 -2.337 1.00 89.31 165 LYS A C 1
ATOM 1361 O O . LYS A 1 165 ? 13.880 10.693 -3.554 1.00 89.31 165 LYS A O 1
ATOM 1366 N N . GLY A 1 166 ? 12.916 9.742 -1.766 1.00 90.12 166 GLY A N 1
ATOM 1367 C CA . GLY A 1 166 ? 12.145 8.726 -2.483 1.00 90.12 166 GLY A CA 1
ATOM 1368 C C . GLY A 1 166 ? 12.978 7.647 -3.177 1.00 90.12 166 GLY A C 1
ATOM 1369 O O . GLY A 1 166 ? 12.421 6.859 -3.932 1.00 90.12 166 GLY A O 1
ATOM 1370 N N . GLN A 1 167 ? 14.299 7.612 -2.991 1.00 93.50 167 GLN A N 1
ATOM 1371 C CA . GLN A 1 167 ? 15.176 6.696 -3.724 1.00 93.50 167 GLN A CA 1
ATOM 1372 C C . GLN A 1 167 ? 14.919 5.258 -3.287 1.00 93.50 167 GLN A C 1
ATOM 1374 O O . GLN A 1 167 ? 14.826 4.993 -2.091 1.00 93.50 167 GLN A O 1
ATOM 1379 N N . ASN A 1 168 ? 14.829 4.338 -4.247 1.00 93.38 168 ASN A N 1
ATOM 1380 C CA . ASN A 1 168 ? 14.553 2.923 -3.990 1.00 93.38 168 ASN A CA 1
ATOM 1381 C C . ASN A 1 168 ? 13.298 2.693 -3.129 1.00 93.38 168 ASN A C 1
ATOM 1383 O O . ASN A 1 168 ? 13.246 1.781 -2.302 1.00 93.38 168 ASN A O 1
ATOM 1387 N N . ALA A 1 169 ? 12.290 3.550 -3.307 1.00 95.25 169 ALA A N 1
ATOM 1388 C CA . ALA A 1 169 ? 11.071 3.485 -2.523 1.00 95.25 169 ALA A CA 1
ATOM 1389 C C . ALA A 1 169 ? 10.203 2.290 -2.914 1.00 95.25 169 ALA A C 1
ATOM 1391 O O . ALA A 1 169 ? 9.585 1.692 -2.039 1.00 95.25 169 ALA A O 1
ATOM 1392 N N . ILE A 1 170 ? 10.181 1.930 -4.200 1.00 95.12 170 ILE A N 1
ATOM 1393 C CA . ILE A 1 170 ? 9.329 0.863 -4.732 1.00 95.12 170 ILE A CA 1
ATOM 1394 C C . ILE A 1 170 ? 10.187 -0.165 -5.457 1.00 95.12 170 ILE A C 1
ATOM 1396 O O . ILE A 1 170 ? 10.985 0.192 -6.323 1.00 95.12 170 ILE A O 1
ATOM 1400 N N . GLY A 1 171 ? 10.022 -1.436 -5.105 1.00 93.50 171 GLY A N 1
ATOM 1401 C CA . GLY A 1 171 ? 10.649 -2.558 -5.794 1.00 93.50 171 GLY A CA 1
ATOM 1402 C C . GLY A 1 171 ? 9.664 -3.210 -6.756 1.00 93.50 171 GLY A C 1
ATOM 1403 O O . GLY A 1 171 ? 8.550 -3.546 -6.357 1.00 93.50 171 GLY A O 1
ATOM 1404 N N . CYS A 1 172 ? 10.072 -3.390 -8.011 1.00 91.50 172 CYS A N 1
ATOM 1405 C CA . CYS A 1 172 ? 9.277 -4.065 -9.031 1.00 91.50 172 CYS A CA 1
ATOM 1406 C C . CYS A 1 172 ? 10.073 -5.207 -9.672 1.00 91.50 172 CYS A C 1
ATOM 1408 O O . CYS A 1 172 ? 11.224 -5.030 -10.078 1.00 91.50 172 CYS A O 1
ATOM 1410 N N . LYS A 1 173 ? 9.429 -6.366 -9.811 1.00 90.56 173 LYS A N 1
ATOM 1411 C CA . LYS A 1 173 ? 9.903 -7.514 -10.592 1.00 90.56 173 LYS A CA 1
ATOM 1412 C C . LYS A 1 173 ? 8.714 -8.418 -10.895 1.00 90.56 173 LYS A C 1
ATOM 1414 O O . LYS A 1 173 ? 7.937 -8.695 -9.991 1.00 90.56 173 LYS A O 1
ATOM 1419 N N . ALA A 1 174 ? 8.600 -8.915 -12.123 1.00 87.00 174 ALA A N 1
ATOM 1420 C CA . ALA A 1 174 ? 7.444 -9.661 -12.630 1.00 87.00 174 ALA A CA 1
ATOM 1421 C C . ALA A 1 174 ? 6.987 -10.822 -11.730 1.00 87.00 174 ALA A C 1
ATOM 1423 O O . ALA A 1 174 ? 5.796 -11.099 -11.621 1.00 87.00 174 ALA A O 1
ATOM 1424 N N . ASN A 1 175 ? 7.934 -11.491 -11.066 1.00 86.50 175 ASN A N 1
ATOM 1425 C CA . ASN A 1 175 ? 7.668 -12.633 -10.194 1.00 86.50 175 ASN A CA 1
ATOM 1426 C C . ASN A 1 175 ? 7.675 -12.303 -8.689 1.00 86.50 175 ASN A C 1
ATOM 142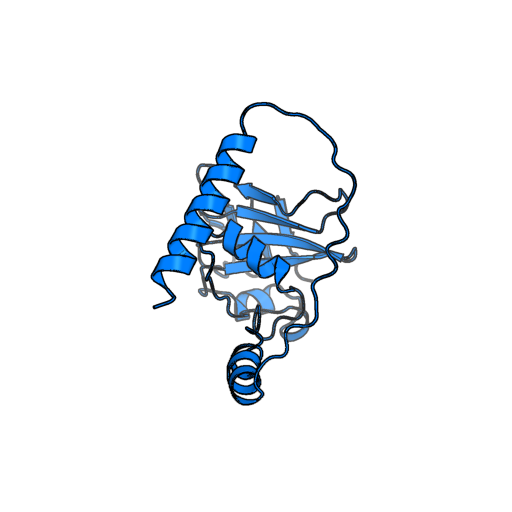8 O O . ASN A 1 175 ? 7.622 -13.219 -7.872 1.00 86.50 175 ASN A O 1
ATOM 1432 N N . MET A 1 176 ? 7.705 -11.024 -8.311 1.00 87.12 176 MET A N 1
ATOM 1433 C CA . MET A 1 176 ? 7.641 -10.553 -6.923 1.00 87.12 176 MET A CA 1
ATOM 1434 C C . MET A 1 176 ? 6.407 -9.681 -6.728 1.00 87.12 176 MET A C 1
ATOM 1436 O O . MET A 1 176 ? 6.079 -8.873 -7.590 1.00 87.12 176 MET A O 1
ATOM 1440 N N . GLY A 1 177 ? 5.709 -9.837 -5.607 1.00 89.25 177 GLY A N 1
ATOM 1441 C CA . GLY A 1 177 ? 4.594 -8.960 -5.270 1.00 89.25 177 GLY A CA 1
ATOM 1442 C C . GLY A 1 177 ? 5.060 -7.532 -4.952 1.00 89.25 177 GLY A C 1
ATOM 1443 O O . GLY A 1 177 ? 6.221 -7.179 -5.166 1.00 89.25 177 GLY A O 1
ATOM 1444 N N . PRO A 1 178 ? 4.159 -6.684 -4.438 1.00 91.31 178 PRO A N 1
ATOM 1445 C CA . PRO A 1 178 ? 4.505 -5.311 -4.101 1.00 91.31 178 PRO A CA 1
ATOM 1446 C C . PRO A 1 178 ? 5.621 -5.254 -3.045 1.00 91.31 178 PRO A C 1
ATOM 1448 O O . PRO A 1 178 ? 5.513 -5.862 -1.972 1.00 91.31 178 PRO A O 1
ATOM 1451 N N . THR A 1 179 ? 6.666 -4.478 -3.341 1.00 94.75 179 THR A N 1
ATOM 1452 C CA . THR A 1 179 ? 7.787 -4.215 -2.432 1.00 94.75 179 THR A CA 1
ATOM 1453 C C . THR A 1 179 ? 7.932 -2.720 -2.185 1.00 94.75 179 THR A C 1
ATOM 1455 O O . THR A 1 179 ? 7.944 -1.925 -3.125 1.00 94.75 179 THR A O 1
ATOM 1458 N N . PHE A 1 180 ? 8.097 -2.341 -0.919 1.00 95.69 180 PHE A N 1
ATOM 1459 C CA . PHE A 1 180 ? 8.274 -0.960 -0.488 1.00 95.69 180 PHE A CA 1
ATOM 1460 C C . PHE A 1 180 ? 9.493 -0.815 0.425 1.00 95.69 180 PHE A C 1
ATOM 1462 O O . PHE A 1 180 ? 9.831 -1.734 1.169 1.00 95.69 180 PHE A O 1
ATOM 1469 N N . GLY A 1 181 ? 10.117 0.361 0.379 1.00 93.69 181 GLY A N 1
ATOM 1470 C CA . GLY A 1 181 ? 11.097 0.833 1.355 1.00 93.69 181 GLY A CA 1
ATOM 1471 C C . GLY A 1 181 ? 12.320 -0.052 1.512 1.00 93.69 181 GLY A C 1
ATOM 1472 O O . GLY A 1 181 ? 12.609 -0.482 2.613 1.00 93.69 181 GLY A O 1
ATOM 1473 N N . LEU A 1 182 ? 13.043 -0.353 0.426 1.00 91.75 182 LEU A N 1
ATOM 1474 C CA . LEU A 1 182 ? 14.262 -1.174 0.515 1.00 91.75 182 LEU A CA 1
ATOM 1475 C C . LEU A 1 182 ? 14.071 -2.472 1.328 1.00 91.75 182 LEU A C 1
ATOM 1477 O O . LEU A 1 182 ? 14.909 -2.815 2.155 1.00 91.75 182 LEU A O 1
ATOM 1481 N N . TRP A 1 183 ? 12.986 -3.199 1.044 1.00 92.19 183 TRP A N 1
ATOM 1482 C CA . TRP A 1 183 ? 12.594 -4.455 1.703 1.00 92.19 183 TRP A CA 1
ATOM 1483 C C . TRP A 1 183 ? 11.875 -4.327 3.052 1.00 92.19 183 TRP A C 1
ATOM 1485 O O . TRP A 1 183 ? 11.569 -5.362 3.641 1.00 92.19 183 TRP A O 1
ATOM 1495 N N . ASP A 1 184 ? 11.512 -3.120 3.500 1.00 94.19 184 ASP A N 1
ATOM 1496 C CA . ASP A 1 184 ? 10.642 -2.929 4.675 1.00 94.19 184 ASP A CA 1
ATOM 1497 C C . ASP A 1 184 ? 9.331 -3.727 4.559 1.00 94.19 184 ASP A C 1
ATOM 1499 O O . ASP A 1 184 ? 8.848 -4.322 5.523 1.00 94.19 184 ASP A O 1
ATOM 1503 N N . ILE A 1 185 ? 8.756 -3.758 3.353 1.00 94.19 185 ILE A N 1
ATOM 1504 C CA . ILE A 1 185 ? 7.647 -4.644 2.999 1.00 94.19 185 ILE A CA 1
ATOM 1505 C C . ILE A 1 185 ? 8.005 -5.348 1.701 1.00 94.19 185 ILE A C 1
ATOM 1507 O O . ILE A 1 185 ? 8.293 -4.696 0.702 1.00 94.19 185 ILE A O 1
ATOM 1511 N N . CYS A 1 186 ? 7.916 -6.675 1.690 1.00 92.19 186 CYS A N 1
ATOM 1512 C CA . CYS A 1 186 ? 8.006 -7.477 0.479 1.00 92.19 186 CYS A CA 1
ATOM 1513 C C . CYS A 1 186 ? 6.987 -8.611 0.547 1.00 92.19 186 CYS A C 1
ATOM 1515 O O . CYS A 1 186 ? 7.032 -9.436 1.459 1.00 92.19 186 CYS A O 1
ATOM 1517 N N . VAL A 1 187 ? 6.070 -8.648 -0.419 1.00 88.56 187 VAL A N 1
ATOM 1518 C CA . VAL A 1 187 ? 5.102 -9.739 -0.547 1.00 88.56 187 VAL A CA 1
ATOM 1519 C C . VAL A 1 187 ? 5.620 -10.721 -1.590 1.00 88.56 187 VAL A C 1
ATOM 1521 O O . VAL A 1 187 ? 5.724 -10.391 -2.769 1.00 88.56 187 VAL A O 1
ATOM 1524 N N . TYR A 1 188 ? 5.960 -11.931 -1.156 1.00 81.44 188 TYR A N 1
ATOM 1525 C CA . TYR A 1 188 ? 6.337 -13.007 -2.068 1.00 81.44 188 TYR A CA 1
ATOM 1526 C C . TYR A 1 188 ? 5.094 -13.644 -2.687 1.00 81.44 188 TYR A C 1
ATOM 1528 O O . TYR A 1 188 ? 4.027 -13.663 -2.072 1.00 81.44 188 TYR A O 1
ATOM 1536 N N . SER A 1 189 ? 5.239 -14.158 -3.909 1.00 75.50 189 SER A N 1
ATOM 1537 C CA . SER A 1 189 ? 4.229 -15.061 -4.462 1.00 75.50 189 SER A CA 1
ATOM 1538 C C . SER A 1 189 ? 4.164 -16.311 -3.589 1.00 75.50 189 SER A C 1
ATOM 1540 O O . SER A 1 189 ? 5.216 -16.841 -3.223 1.00 75.50 189 SER A O 1
ATOM 1542 N N . ASN A 1 190 ? 2.948 -16.767 -3.288 1.00 60.41 190 ASN A N 1
ATOM 1543 C CA . ASN A 1 190 ? 2.734 -18.164 -2.906 1.00 60.41 190 ASN A CA 1
ATOM 1544 C C . ASN A 1 190 ? 3.002 -19.090 -4.096 1.00 60.41 190 ASN A C 1
ATOM 1546 O O . ASN A 1 190 ? 2.914 -18.596 -5.251 1.00 60.41 190 ASN A O 1
#

Radius of gyration: 23.76 Å; Cα contacts (8 Å, |Δi|>4): 271; chains: 1; bounding box: 59×54×54 Å

pLDDT: mean 78.28, std 22.74, range [29.89, 98.25]

Secondary structure (DSSP, 8-state):
--HHHHHHHHHHHHHHHHHTTSS------------------HHHHHHHHHTS-----SSTT-SS--HHHHHHHHHHHT-TT--------HHHH-SSHHHHHHHHBT--SEEEEEE-TT--EEEEEESSPB---SS-EEE--TT-EEEEEE-TT-PPSEEEES-TT-TT-EEE-TTS--EETTTTEE----